Protein AF-A0AA39KQB0-F1 (afdb_monomer)

Radius of gyration: 28.58 Å; Cα contacts (8 Å, |Δi|>4): 43; chains: 1; bounding box: 53×58×78 Å

pLDDT: mean 71.02, std 17.82, range [35.41, 98.06]

Mean predicted aligned error: 19.32 Å

Structure (mmCIF, N/CA/C/O backbone):
data_AF-A0AA39KQB0-F1
#
_entry.id   AF-A0AA39KQB0-F1
#
loop_
_atom_site.group_PDB
_atom_site.id
_atom_site.type_symbol
_atom_site.label_atom_id
_atom_site.label_alt_id
_atom_site.label_comp_id
_atom_site.label_asym_id
_atom_site.label_entity_id
_atom_site.label_seq_id
_atom_site.pdbx_PDB_ins_code
_atom_site.Cartn_x
_atom_site.Cartn_y
_atom_site.Cartn_z
_atom_site.occupancy
_atom_site.B_iso_or_equiv
_atom_site.auth_seq_id
_atom_site.auth_comp_id
_atom_site.auth_asym_id
_atom_site.auth_atom_id
_atom_site.pdbx_PDB_model_num
ATOM 1 N N . MET A 1 1 ? 3.456 23.487 -18.598 1.00 71.00 1 MET A N 1
ATOM 2 C CA . MET A 1 1 ? 4.227 22.238 -18.396 1.00 71.00 1 MET A CA 1
ATOM 3 C C . MET A 1 1 ? 5.630 22.627 -17.962 1.00 71.00 1 MET A C 1
ATOM 5 O O . MET A 1 1 ? 6.132 23.606 -18.493 1.00 71.00 1 MET A O 1
ATOM 9 N N . LYS A 1 2 ? 6.228 21.952 -16.973 1.00 89.50 2 LYS A N 1
ATOM 10 C CA . LYS A 1 2 ? 7.639 22.195 -16.625 1.00 89.50 2 LYS A CA 1
ATOM 11 C C . LYS A 1 2 ? 8.525 21.438 -17.613 1.00 89.50 2 LYS A C 1
ATOM 13 O O . LYS A 1 2 ? 8.233 20.281 -17.905 1.00 89.50 2 LYS A O 1
ATOM 18 N N . GLU A 1 3 ? 9.570 22.085 -18.112 1.00 95.25 3 GLU A N 1
ATOM 19 C CA . GLU A 1 3 ? 10.567 21.444 -18.971 1.00 95.25 3 GLU A CA 1
ATOM 20 C C . GLU A 1 3 ? 11.393 20.428 -18.172 1.00 95.25 3 GLU A C 1
ATOM 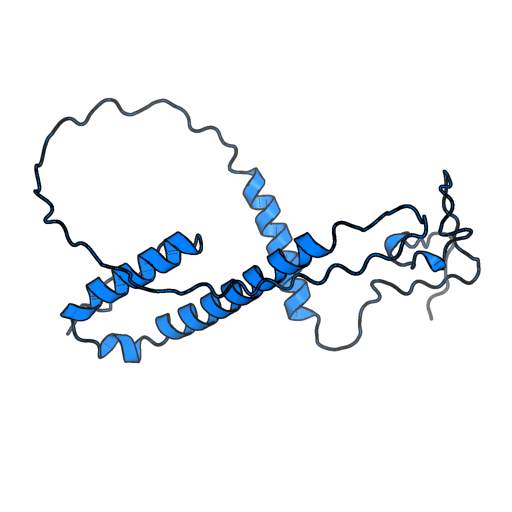22 O O . GLU A 1 3 ? 11.685 20.635 -16.990 1.00 95.25 3 GLU A O 1
ATOM 27 N N . VAL A 1 4 ? 11.748 19.308 -18.808 1.00 93.44 4 VAL A N 1
ATOM 28 C CA . VAL A 1 4 ? 12.558 18.259 -18.178 1.00 93.44 4 VAL A CA 1
ATOM 29 C C . VAL A 1 4 ? 14.025 18.676 -18.224 1.00 93.44 4 VAL A C 1
ATOM 31 O O . VAL A 1 4 ? 14.609 18.772 -19.300 1.00 93.44 4 VAL A O 1
ATOM 34 N N . SER A 1 5 ? 14.632 18.905 -17.059 1.00 97.38 5 SER A N 1
ATOM 35 C CA . SER A 1 5 ? 16.062 19.216 -16.958 1.00 97.38 5 SER A CA 1
ATOM 36 C C . SER A 1 5 ? 16.908 17.946 -16.813 1.00 97.38 5 SER A C 1
ATOM 38 O O . SER A 1 5 ? 16.428 16.915 -16.337 1.00 97.38 5 SER A O 1
ATOM 40 N N . SER A 1 6 ? 18.197 18.012 -17.168 1.00 95.69 6 SER A N 1
ATOM 41 C CA . SER A 1 6 ? 19.112 16.855 -17.075 1.00 95.69 6 SER A CA 1
ATOM 42 C C . SER A 1 6 ? 19.312 16.337 -15.642 1.00 95.69 6 SER A C 1
ATOM 44 O O . SER A 1 6 ? 19.720 15.193 -15.441 1.00 95.69 6 SER A O 1
ATOM 46 N N . GLY A 1 7 ? 19.006 17.164 -14.637 1.00 95.19 7 GLY A N 1
ATOM 47 C CA . GLY A 1 7 ? 19.057 16.792 -13.225 1.00 95.19 7 GLY A CA 1
ATOM 48 C C . GLY A 1 7 ? 17.862 15.959 -12.755 1.00 95.19 7 GLY A C 1
ATOM 49 O O . GLY A 1 7 ? 17.926 15.378 -11.671 1.00 95.19 7 GLY A O 1
ATOM 50 N N . MET A 1 8 ? 16.780 15.875 -13.537 1.00 95.38 8 MET A N 1
ATOM 51 C CA . MET A 1 8 ? 15.586 15.125 -13.148 1.00 95.38 8 MET A CA 1
ATOM 52 C C . MET A 1 8 ? 15.833 13.622 -13.282 1.00 95.38 8 MET A C 1
ATOM 54 O O . MET A 1 8 ? 16.170 13.112 -14.348 1.00 95.38 8 MET A O 1
ATOM 58 N N . LYS A 1 9 ? 15.648 12.897 -12.178 1.00 95.50 9 LYS A N 1
ATOM 59 C CA . LYS A 1 9 ? 15.784 11.440 -12.118 1.00 95.50 9 LYS A CA 1
ATOM 60 C C . LYS A 1 9 ? 14.533 10.838 -11.495 1.00 95.50 9 LYS A C 1
ATOM 62 O O . LYS A 1 9 ? 13.958 11.411 -10.574 1.00 95.50 9 LYS A O 1
ATOM 67 N N . VAL A 1 10 ? 14.149 9.661 -11.977 1.00 94.31 10 VAL A N 1
ATOM 68 C CA . VAL A 1 10 ? 13.038 8.865 -11.442 1.00 94.31 10 VAL A CA 1
ATOM 69 C C . VAL A 1 10 ? 13.606 7.534 -10.962 1.00 94.31 10 VAL A C 1
ATOM 71 O O . VAL A 1 10 ? 14.447 6.939 -11.637 1.00 94.31 10 VAL A O 1
ATOM 74 N N . CYS A 1 11 ? 13.194 7.071 -9.781 1.00 95.00 11 CYS A N 1
ATOM 75 C CA . CYS A 1 11 ? 13.659 5.786 -9.270 1.00 95.00 11 CYS A CA 1
ATOM 76 C C . CYS A 1 11 ? 13.032 4.616 -10.049 1.00 95.00 11 CYS A C 1
ATOM 78 O O . CYS A 1 11 ? 11.953 4.724 -10.632 1.00 95.00 11 CYS A O 1
ATOM 80 N N . SER A 1 12 ? 13.703 3.465 -10.036 1.00 94.81 12 SER A N 1
ATOM 81 C CA . SER A 1 12 ? 13.275 2.250 -10.743 1.00 94.81 12 SER A CA 1
ATOM 82 C C . SER A 1 12 ? 11.911 1.708 -10.292 1.00 94.81 12 SER A C 1
ATOM 84 O O . SER A 1 12 ? 11.272 0.986 -11.055 1.00 94.81 12 SER A O 1
ATOM 86 N N . PHE A 1 13 ? 11.449 2.064 -9.088 1.00 93.75 13 PHE A N 1
ATOM 87 C CA . PHE A 1 13 ? 10.172 1.615 -8.518 1.00 93.75 13 PHE A CA 1
ATOM 88 C C . PHE A 1 13 ? 8.928 2.204 -9.191 1.00 93.75 13 PHE A C 1
ATOM 90 O O . PHE A 1 13 ? 7.828 1.711 -8.957 1.00 93.75 13 PHE A O 1
ATOM 97 N N . HIS A 1 14 ? 9.078 3.237 -10.021 1.00 96.31 14 HIS A N 1
ATOM 98 C CA . HIS A 1 14 ? 7.956 3.815 -10.766 1.00 96.31 14 HIS A CA 1
ATOM 99 C C . HIS A 1 14 ? 7.678 3.120 -12.104 1.00 96.31 14 HIS A C 1
ATOM 101 O O . HIS A 1 14 ? 6.740 3.492 -12.808 1.00 96.31 14 HIS A O 1
ATOM 107 N N . PHE A 1 15 ? 8.473 2.113 -12.461 1.00 96.38 15 PHE A N 1
ATOM 108 C CA . PHE A 1 15 ? 8.376 1.411 -13.736 1.00 96.38 15 PHE A CA 1
ATOM 109 C C . PHE A 1 15 ? 7.996 -0.049 -13.517 1.00 96.38 15 PHE A C 1
ATOM 111 O O . PHE A 1 15 ? 8.481 -0.705 -12.588 1.00 96.38 15 PHE A O 1
ATOM 118 N N . CYS A 1 16 ? 7.155 -0.579 -14.398 1.00 96.00 16 CYS A N 1
ATOM 119 C CA . CYS A 1 16 ? 6.797 -1.987 -14.396 1.00 96.00 16 CYS A CA 1
ATOM 120 C C . CYS A 1 16 ? 7.971 -2.840 -14.890 1.00 96.00 16 CYS A C 1
ATOM 122 O O . CYS A 1 16 ? 8.837 -2.390 -15.640 1.00 96.00 16 CYS A O 1
ATOM 124 N N . LYS A 1 17 ? 7.991 -4.131 -14.532 1.00 96.88 17 LYS A N 1
ATOM 125 C CA . LYS A 1 17 ? 9.052 -5.055 -14.976 1.00 96.88 17 LYS A CA 1
ATOM 126 C C . LYS A 1 17 ? 9.175 -5.102 -16.508 1.00 96.88 17 LYS A C 1
ATOM 128 O O . LYS A 1 17 ? 10.286 -5.176 -17.020 1.00 96.88 17 LYS A O 1
ATOM 133 N N . ASN A 1 18 ? 8.059 -4.997 -17.226 1.00 97.19 18 ASN A N 1
ATOM 134 C CA . ASN A 1 18 ? 8.006 -5.053 -18.691 1.00 97.19 18 ASN A CA 1
ATOM 135 C C . ASN A 1 18 ? 8.531 -3.785 -19.391 1.00 97.19 18 ASN A C 1
ATOM 137 O O . ASN A 1 18 ? 8.756 -3.816 -20.604 1.00 97.19 18 ASN A O 1
ATOM 141 N N . ASP A 1 19 ? 8.771 -2.700 -18.650 1.00 97.81 19 ASP A N 1
ATOM 142 C CA . ASP A 1 19 ? 9.351 -1.456 -19.179 1.00 97.81 19 ASP A CA 1
ATOM 143 C C . ASP A 1 19 ? 10.870 -1.550 -19.357 1.00 97.81 19 ASP A C 1
ATOM 145 O O . ASP A 1 19 ? 11.491 -0.723 -20.027 1.00 97.81 19 ASP A O 1
ATOM 149 N N . TYR A 1 20 ? 11.482 -2.581 -18.777 1.00 97.75 20 TYR A N 1
ATOM 150 C CA . TYR A 1 20 ? 12.903 -2.839 -18.907 1.00 97.75 20 TYR A CA 1
ATOM 151 C C . TYR A 1 20 ? 13.219 -3.593 -20.198 1.00 97.75 20 TYR A C 1
ATOM 153 O O . TYR A 1 20 ? 12.439 -4.402 -20.708 1.00 97.75 20 TYR A O 1
ATOM 161 N N . VAL A 1 21 ? 14.415 -3.342 -20.715 1.00 97.12 21 VAL A N 1
ATOM 162 C CA . VAL A 1 21 ? 15.019 -4.138 -21.778 1.00 97.12 21 VAL A CA 1
ATOM 163 C C . VAL A 1 21 ? 15.347 -5.516 -21.195 1.00 97.12 21 VAL A C 1
ATOM 165 O O . VAL A 1 21 ? 16.088 -5.605 -20.219 1.00 97.12 21 VAL A O 1
ATOM 168 N N . LEU A 1 22 ? 14.776 -6.575 -21.785 1.00 96.81 22 LEU A N 1
ATOM 169 C CA . LEU A 1 22 ? 14.930 -7.980 -21.369 1.00 96.81 22 LEU A CA 1
ATOM 170 C C . LEU A 1 22 ? 14.486 -8.260 -19.913 1.00 96.81 22 LEU A C 1
ATOM 172 O O . LEU A 1 22 ? 15.304 -8.610 -19.062 1.00 96.81 22 LEU A O 1
ATOM 176 N N . PRO A 1 23 ? 13.178 -8.179 -19.604 1.00 95.69 23 PRO A N 1
ATOM 177 C CA . PRO A 1 23 ? 12.658 -8.261 -18.232 1.00 95.69 23 PRO A CA 1
ATOM 178 C C . PRO A 1 23 ? 12.993 -9.564 -17.489 1.00 95.69 23 PRO A C 1
ATOM 180 O O . PRO A 1 23 ? 13.047 -9.578 -16.258 1.00 95.69 23 PRO A O 1
ATOM 183 N N . ASN A 1 24 ? 13.196 -10.662 -18.217 1.00 96.06 24 ASN A N 1
ATOM 184 C CA . ASN A 1 24 ? 13.400 -11.997 -17.652 1.00 96.06 24 ASN A CA 1
ATOM 185 C C . ASN A 1 24 ? 14.867 -12.441 -17.639 1.00 96.06 24 ASN A C 1
ATOM 187 O O . ASN A 1 24 ? 15.170 -13.516 -17.130 1.00 96.06 24 ASN A O 1
ATOM 191 N N . VAL A 1 25 ? 15.779 -11.613 -18.150 1.00 96.44 25 VAL A N 1
ATOM 192 C CA . VAL A 1 25 ? 17.211 -11.913 -18.162 1.00 96.44 25 VAL A CA 1
ATOM 193 C C . VAL A 1 25 ? 17.861 -11.238 -16.957 1.00 96.44 25 VAL A C 1
ATOM 195 O O . VAL A 1 25 ? 17.697 -10.037 -16.731 1.00 96.44 25 VAL A O 1
ATOM 198 N N . LYS A 1 26 ? 18.606 -12.005 -16.152 1.00 94.25 26 LYS A N 1
ATOM 199 C CA . LYS A 1 26 ? 19.408 -11.444 -15.058 1.00 94.25 26 LYS A CA 1
ATOM 200 C C . LYS A 1 26 ? 20.562 -10.637 -15.661 1.00 94.25 26 LYS A C 1
ATOM 202 O O . LYS A 1 26 ? 21.568 -11.199 -16.068 1.00 94.25 26 LYS A O 1
ATOM 207 N N . ALA A 1 27 ? 20.404 -9.320 -15.722 1.00 94.56 27 ALA A N 1
ATOM 208 C CA . ALA A 1 27 ? 21.454 -8.393 -16.131 1.00 94.56 27 ALA A CA 1
ATOM 209 C C . ALA A 1 27 ? 22.062 -7.688 -14.910 1.00 94.56 27 ALA A C 1
ATOM 211 O O . ALA A 1 27 ? 21.339 -7.334 -13.977 1.00 94.56 27 ALA A O 1
ATOM 212 N N . ILE A 1 28 ? 23.373 -7.418 -14.952 1.00 95.44 28 ILE A N 1
ATOM 213 C CA . ILE A 1 28 ? 24.093 -6.644 -13.919 1.00 95.44 28 ILE A CA 1
ATOM 214 C C . ILE A 1 28 ? 23.475 -5.246 -13.768 1.00 95.44 28 ILE A C 1
ATOM 216 O O . ILE A 1 28 ? 23.333 -4.728 -12.663 1.00 95.44 28 ILE A O 1
ATOM 220 N N . ARG A 1 29 ? 23.075 -4.635 -14.889 1.00 95.69 29 ARG A N 1
ATOM 221 C CA . ARG A 1 29 ? 22.365 -3.354 -14.922 1.00 95.69 29 ARG A CA 1
ATOM 222 C C . ARG A 1 29 ? 21.125 -3.483 -15.790 1.00 95.69 29 ARG A C 1
ATOM 224 O O . ARG A 1 29 ? 21.221 -3.793 -16.975 1.00 95.69 29 ARG A O 1
ATOM 231 N N . LYS A 1 30 ? 19.963 -3.210 -15.204 1.00 95.75 30 LYS A N 1
ATOM 232 C CA . LYS A 1 30 ? 18.704 -3.125 -15.945 1.00 95.75 30 LYS A CA 1
ATOM 233 C C . LYS A 1 30 ? 18.632 -1.766 -16.637 1.00 95.75 30 LYS A C 1
ATOM 235 O O . LYS A 1 30 ? 18.928 -0.745 -16.020 1.00 95.75 30 LYS A O 1
ATOM 240 N N . ARG A 1 31 ? 18.244 -1.750 -17.911 1.00 97.31 31 ARG A N 1
ATOM 241 C CA . ARG A 1 31 ? 18.026 -0.518 -18.684 1.00 97.31 31 ARG A CA 1
ATOM 242 C C . ARG A 1 31 ? 16.545 -0.392 -19.004 1.00 97.31 31 ARG A C 1
ATOM 244 O O . ARG A 1 31 ? 15.909 -1.394 -19.315 1.00 97.31 31 ARG A O 1
ATOM 251 N N . LEU A 1 32 ? 16.006 0.818 -18.910 1.00 97.62 32 LEU A N 1
ATOM 252 C CA . LEU A 1 32 ? 14.641 1.112 -19.340 1.00 97.62 32 LEU A CA 1
ATOM 253 C C . LEU A 1 32 ? 14.586 1.240 -20.863 1.00 97.62 32 LEU A C 1
ATOM 255 O O . LEU A 1 32 ? 15.569 1.637 -21.496 1.00 97.62 32 LEU A O 1
ATOM 259 N N . LYS A 1 33 ? 13.434 0.910 -21.444 1.00 98.06 33 LYS A N 1
ATOM 260 C CA . LYS A 1 33 ? 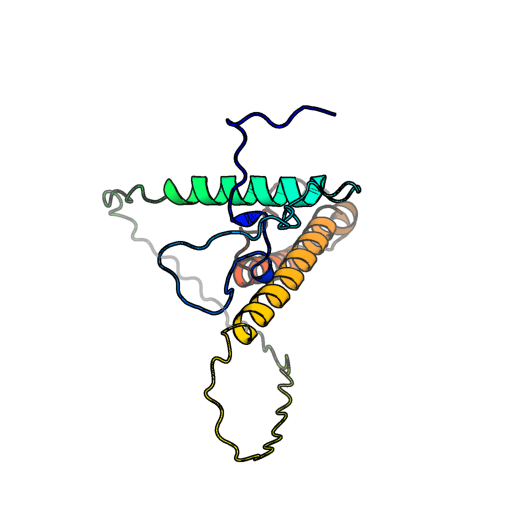13.116 1.267 -22.830 1.00 98.06 33 LYS A CA 1
ATOM 261 C C . LYS A 1 33 ? 13.068 2.791 -22.962 1.00 98.06 33 LYS A C 1
ATOM 263 O O . LYS A 1 33 ? 12.697 3.485 -22.021 1.00 98.06 33 LYS A O 1
ATOM 268 N N . THR A 1 34 ? 13.386 3.317 -24.141 1.00 97.12 34 THR A N 1
ATOM 269 C CA . THR A 1 34 ? 13.269 4.761 -24.428 1.00 97.12 34 THR A CA 1
ATOM 270 C C . THR A 1 34 ? 11.822 5.252 -24.386 1.00 97.12 34 THR A C 1
ATOM 272 O O . THR A 1 34 ? 11.581 6.429 -24.152 1.00 97.12 34 THR A O 1
ATOM 275 N N . THR A 1 35 ? 10.868 4.341 -24.576 1.00 97.12 35 THR A N 1
ATOM 276 C CA . THR A 1 35 ? 9.423 4.581 -24.500 1.00 97.12 35 THR A CA 1
ATOM 277 C C . THR A 1 35 ? 8.829 4.297 -23.120 1.00 97.12 35 THR A C 1
ATOM 279 O O . THR A 1 35 ? 7.618 4.415 -22.947 1.00 97.12 35 THR A O 1
ATOM 282 N N . ALA A 1 36 ? 9.642 3.885 -22.142 1.00 96.94 36 ALA A N 1
ATOM 283 C CA . ALA A 1 36 ? 9.156 3.584 -20.803 1.00 96.94 36 ALA A CA 1
ATOM 284 C C . ALA A 1 36 ? 8.636 4.857 -20.129 1.00 96.94 36 ALA A C 1
ATOM 286 O O . ALA A 1 36 ? 9.370 5.834 -19.975 1.00 96.94 36 ALA A O 1
ATOM 287 N N . VAL A 1 37 ? 7.384 4.816 -19.680 1.00 95.31 37 VAL A N 1
ATOM 288 C CA . VAL A 1 37 ? 6.761 5.897 -18.915 1.00 95.31 37 VAL A CA 1
ATOM 289 C C . VAL A 1 37 ? 6.545 5.450 -17.466 1.00 95.31 37 VAL A C 1
ATOM 291 O O . VAL A 1 37 ? 6.175 4.294 -17.242 1.00 95.31 37 VAL A O 1
ATOM 294 N N . PRO A 1 38 ? 6.779 6.320 -16.464 1.00 94.88 38 PRO A N 1
ATOM 295 C CA . PRO A 1 38 ? 6.494 5.998 -15.071 1.00 94.88 38 PRO A CA 1
ATOM 296 C C . PRO A 1 38 ? 4.993 5.741 -14.912 1.00 94.88 38 PRO A C 1
ATOM 298 O O . PRO A 1 38 ? 4.184 6.647 -15.093 1.00 94.88 38 PRO A O 1
ATOM 301 N N . SER A 1 39 ? 4.625 4.502 -14.610 1.00 91.81 39 SER A N 1
ATOM 302 C CA . SER A 1 39 ? 3.228 4.058 -14.522 1.00 91.81 39 SER A CA 1
ATOM 303 C C . SER A 1 39 ? 2.837 3.616 -13.112 1.00 91.81 39 SER A C 1
ATOM 305 O O . SER A 1 39 ? 1.654 3.585 -12.783 1.00 91.81 39 SER A O 1
ATOM 307 N N . LEU A 1 40 ? 3.815 3.313 -12.253 1.00 88.62 40 LEU A N 1
ATOM 308 C CA . LEU A 1 40 ? 3.587 2.861 -10.883 1.00 88.62 40 LEU A CA 1
ATOM 309 C C . LEU A 1 40 ? 3.768 3.992 -9.870 1.00 88.62 40 LEU A C 1
ATOM 311 O O . LEU A 1 40 ? 4.637 4.856 -10.018 1.00 88.62 40 LEU A O 1
ATOM 315 N N . ASN A 1 41 ? 2.990 3.930 -8.784 1.00 79.00 41 ASN A N 1
ATOM 316 C CA . ASN A 1 41 ? 3.034 4.887 -7.672 1.00 79.00 41 ASN A CA 1
ATOM 317 C C . ASN A 1 41 ? 2.852 6.343 -8.119 1.00 79.00 41 ASN A C 1
ATOM 319 O O . ASN A 1 41 ? 3.398 7.264 -7.504 1.00 79.00 41 ASN A O 1
ATOM 323 N N . LEU A 1 42 ? 2.111 6.548 -9.209 1.00 80.69 42 LEU A N 1
ATOM 324 C CA . LEU A 1 42 ? 1.635 7.873 -9.558 1.00 80.69 42 LEU A CA 1
ATOM 325 C C . LEU A 1 42 ? 0.731 8.359 -8.419 1.00 80.69 42 LEU A C 1
ATOM 327 O O . LEU A 1 42 ? 0.030 7.546 -7.807 1.00 80.69 42 LEU A O 1
ATOM 331 N N . PRO A 1 43 ? 0.752 9.658 -8.088 1.00 78.75 43 PRO A N 1
ATOM 332 C CA . PRO A 1 43 ? -0.236 10.207 -7.179 1.00 78.75 43 PRO A CA 1
ATOM 333 C C . PRO A 1 43 ? -1.614 9.951 -7.795 1.00 78.75 43 PRO A C 1
ATOM 335 O O . PRO A 1 43 ? -1.979 10.576 -8.787 1.00 78.75 43 PRO A O 1
ATOM 338 N N . HIS A 1 44 ? -2.349 8.983 -7.247 1.00 69.94 44 HIS A N 1
ATOM 339 C CA . HIS A 1 44 ? -3.728 8.754 -7.638 1.00 69.94 44 HIS A CA 1
ATOM 340 C C . HIS A 1 44 ? -4.516 10.009 -7.258 1.00 69.94 44 HIS A C 1
ATOM 342 O O . HIS A 1 44 ? -4.690 10.323 -6.077 1.00 69.94 44 HIS A O 1
ATOM 348 N N . ASN A 1 45 ? -4.938 10.762 -8.273 1.00 67.38 45 ASN A N 1
ATOM 349 C CA . ASN A 1 45 ? -6.067 11.663 -8.132 1.00 67.38 45 ASN A CA 1
ATOM 350 C C . ASN A 1 45 ? -7.260 10.756 -7.878 1.00 67.38 45 ASN A C 1
ATOM 352 O O . ASN A 1 45 ? -7.608 10.015 -8.782 1.00 67.38 45 ASN A O 1
ATOM 356 N N . GLU A 1 46 ? -7.776 10.748 -6.650 1.00 61.56 46 GLU A N 1
ATOM 357 C CA . GLU A 1 46 ? -9.173 10.469 -6.280 1.00 61.56 46 GLU A CA 1
ATOM 358 C C . GLU A 1 46 ? -9.223 10.018 -4.817 1.00 61.56 46 GLU A C 1
ATOM 360 O O . GLU A 1 46 ? -9.013 8.849 -4.520 1.00 61.56 46 GLU A O 1
ATOM 365 N N . ASN A 1 47 ? -9.473 10.967 -3.902 1.00 58.69 47 ASN A N 1
ATOM 366 C CA . ASN A 1 47 ? -10.260 10.843 -2.656 1.00 58.69 47 ASN A CA 1
ATOM 367 C C . ASN A 1 47 ? -10.019 9.662 -1.676 1.00 58.69 47 ASN A C 1
ATOM 369 O O . ASN A 1 47 ? -10.720 9.545 -0.675 1.00 58.69 47 ASN A O 1
ATOM 373 N N . THR A 1 48 ? -9.004 8.828 -1.884 1.00 55.00 48 THR A N 1
ATOM 374 C CA . THR A 1 48 ? -8.717 7.588 -1.135 1.00 55.00 48 THR A CA 1
ATOM 375 C C . THR A 1 48 ? -7.523 7.728 -0.186 1.00 55.00 48 THR A C 1
ATOM 377 O O . THR A 1 48 ? -7.260 6.876 0.661 1.00 55.00 48 THR A O 1
ATOM 380 N N . THR A 1 49 ? -6.807 8.848 -0.250 1.00 56.47 49 THR A N 1
ATOM 381 C CA . THR A 1 49 ? -5.417 8.926 0.216 1.00 56.47 49 THR A CA 1
ATOM 382 C C . THR A 1 49 ? -5.227 9.351 1.669 1.00 56.47 49 THR A C 1
ATOM 384 O O . THR A 1 49 ? -4.140 9.144 2.206 1.00 56.47 49 THR A O 1
ATOM 387 N N . ILE A 1 50 ? -6.240 9.891 2.355 1.00 61.91 50 ILE A N 1
ATOM 388 C CA . ILE A 1 50 ? -6.067 10.301 3.762 1.00 61.91 50 ILE A CA 1
ATOM 389 C C . ILE A 1 50 ? -5.914 9.067 4.661 1.00 61.91 50 ILE A C 1
ATOM 391 O O . ILE A 1 50 ? -4.990 9.003 5.472 1.00 61.91 50 ILE A O 1
ATOM 395 N N . LYS A 1 51 ? -6.758 8.044 4.477 1.00 69.25 51 LYS A N 1
ATOM 396 C CA . LYS A 1 51 ? -6.730 6.836 5.317 1.00 69.25 51 LYS A CA 1
ATOM 397 C C . LYS A 1 51 ? -5.442 6.037 5.113 1.00 69.25 51 LYS A C 1
ATOM 399 O O . LYS A 1 51 ? -4.766 5.706 6.081 1.00 69.25 51 LYS A O 1
ATOM 404 N N . GLU A 1 52 ? -5.035 5.808 3.868 1.00 72.94 52 GLU A N 1
ATOM 405 C CA . GLU A 1 52 ? -3.814 5.048 3.571 1.00 72.94 52 GLU A CA 1
ATOM 406 C C . GLU A 1 52 ? -2.527 5.793 3.926 1.00 72.94 52 GLU A C 1
ATOM 408 O O . GLU A 1 52 ? -1.523 5.173 4.291 1.00 72.94 52 GLU A O 1
ATOM 413 N N . ARG A 1 53 ? -2.520 7.128 3.825 1.00 75.44 53 ARG A N 1
ATOM 414 C CA . ARG A 1 53 ? -1.386 7.932 4.287 1.00 75.44 53 ARG A CA 1
ATOM 415 C C . ARG A 1 53 ? -1.256 7.846 5.804 1.00 75.44 53 ARG A C 1
ATOM 417 O O . ARG A 1 53 ? -0.149 7.619 6.283 1.00 75.44 53 ARG A O 1
ATOM 424 N N . ASN A 1 54 ? -2.363 7.957 6.537 1.00 77.81 54 ASN A N 1
ATOM 425 C CA . ASN A 1 54 ? -2.358 7.858 7.997 1.00 77.81 54 ASN A CA 1
ATOM 426 C C . ASN A 1 54 ? -1.892 6.474 8.466 1.00 77.81 54 ASN A C 1
ATOM 428 O O . ASN A 1 54 ? -1.059 6.391 9.363 1.00 77.81 54 ASN A O 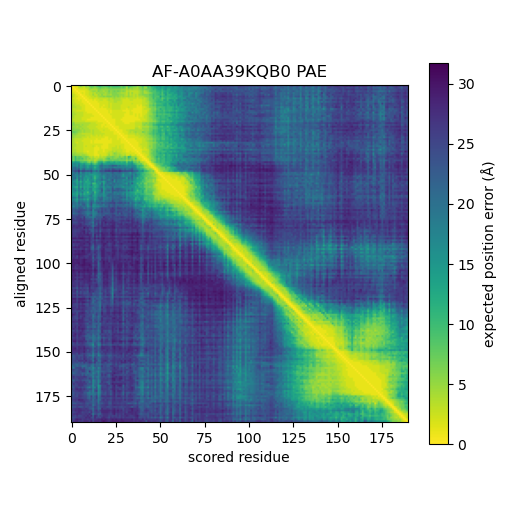1
ATOM 432 N N . ILE A 1 55 ? -2.328 5.401 7.798 1.00 83.25 55 ILE A N 1
ATOM 433 C CA . ILE A 1 55 ? -1.860 4.035 8.084 1.00 83.25 55 ILE A CA 1
ATOM 434 C C . ILE A 1 55 ? -0.350 3.902 7.821 1.00 83.25 55 ILE A C 1
ATOM 436 O O . ILE A 1 55 ? 0.377 3.354 8.649 1.00 83.25 55 ILE A O 1
ATOM 440 N N . ARG A 1 56 ? 0.158 4.446 6.704 1.00 80.94 56 ARG A N 1
ATOM 441 C CA . ARG A 1 56 ? 1.601 4.425 6.398 1.00 80.94 56 ARG A CA 1
ATOM 442 C C . ARG A 1 56 ? 2.435 5.204 7.417 1.00 80.94 56 ARG A C 1
ATOM 444 O O . ARG A 1 56 ? 3.503 4.733 7.803 1.00 80.94 56 ARG A O 1
ATOM 451 N N . VAL A 1 57 ? 1.962 6.371 7.855 1.00 83.25 57 VAL A N 1
ATOM 452 C CA . VAL A 1 57 ? 2.640 7.183 8.880 1.00 83.25 57 VAL A CA 1
ATOM 453 C C . VAL A 1 57 ? 2.625 6.471 10.235 1.00 83.25 57 VAL A C 1
ATOM 455 O O . VAL A 1 57 ? 3.668 6.375 10.876 1.00 83.25 57 VAL A O 1
ATOM 458 N N . LEU A 1 58 ? 1.487 5.899 10.635 1.00 87.44 58 LEU A N 1
ATOM 459 C CA . LEU A 1 58 ? 1.358 5.168 11.896 1.00 87.44 58 LEU A CA 1
ATOM 460 C C . LEU A 1 58 ? 2.299 3.955 11.952 1.00 87.44 58 LEU A C 1
ATOM 462 O O . LEU A 1 58 ? 3.005 3.772 12.941 1.00 87.44 58 LEU A O 1
ATOM 466 N N . ASN A 1 59 ? 2.378 3.173 10.872 1.00 82.69 59 ASN A N 1
ATOM 467 C CA . ASN A 1 59 ? 3.273 2.014 10.805 1.00 82.69 59 ASN A CA 1
ATOM 468 C C . ASN A 1 59 ? 4.755 2.405 10.888 1.00 82.69 59 ASN A C 1
ATOM 470 O O . ASN A 1 59 ? 5.539 1.686 11.506 1.00 82.69 59 ASN A O 1
ATOM 474 N N . ARG A 1 60 ? 5.147 3.550 10.308 1.00 86.56 60 ARG A N 1
ATOM 475 C CA . ARG A 1 60 ? 6.512 4.077 10.454 1.00 86.56 60 ARG A CA 1
ATOM 476 C C . ARG A 1 60 ? 6.809 4.449 11.911 1.00 86.56 60 ARG A C 1
ATOM 478 O O . ARG A 1 60 ? 7.884 4.126 12.402 1.00 86.56 60 ARG A O 1
ATOM 485 N N . ASN A 1 61 ? 5.860 5.074 12.607 1.00 84.38 61 ASN A N 1
ATOM 486 C CA . ASN A 1 61 ? 6.037 5.457 14.010 1.00 84.38 61 ASN A CA 1
ATOM 487 C C . ASN A 1 61 ? 6.144 4.230 14.932 1.00 84.38 61 ASN A C 1
ATOM 489 O O . ASN A 1 61 ? 7.018 4.188 15.791 1.00 84.38 61 ASN A O 1
ATOM 493 N N . LEU A 1 62 ? 5.323 3.197 14.710 1.00 86.44 62 LEU A N 1
ATOM 494 C CA . LEU A 1 62 ? 5.386 1.947 15.479 1.00 86.44 62 LEU A CA 1
ATOM 495 C C . LEU A 1 62 ? 6.730 1.224 15.325 1.00 86.44 62 LEU A C 1
ATOM 497 O O . LEU A 1 62 ? 7.246 0.677 16.295 1.00 86.44 62 LEU A O 1
ATOM 501 N N . GLN A 1 63 ? 7.306 1.223 14.119 1.00 78.81 63 GLN A N 1
ATOM 502 C CA . GLN A 1 63 ? 8.625 0.627 13.897 1.00 78.81 63 GLN A CA 1
ATOM 503 C C . GLN A 1 63 ? 9.738 1.389 14.613 1.00 78.81 63 GLN A C 1
ATOM 505 O O . GLN A 1 63 ? 10.644 0.752 15.140 1.00 78.81 63 GLN A O 1
ATOM 510 N N . ASN A 1 64 ? 9.655 2.719 14.673 1.00 77.12 64 ASN A N 1
ATOM 511 C CA . ASN A 1 64 ? 10.641 3.522 15.390 1.00 77.12 64 ASN A CA 1
ATOM 512 C C . ASN A 1 64 ? 10.574 3.277 16.907 1.00 77.12 64 ASN A C 1
ATOM 514 O O . ASN A 1 64 ? 11.615 3.125 17.535 1.00 77.12 64 ASN A O 1
ATOM 518 N N . ASN A 1 65 ? 9.372 3.133 17.476 1.00 71.06 65 ASN A N 1
ATOM 519 C CA . ASN A 1 65 ? 9.208 2.880 18.913 1.00 71.06 65 ASN A CA 1
ATOM 520 C C . ASN A 1 65 ? 9.700 1.485 19.337 1.00 71.06 65 ASN A C 1
ATOM 522 O O . ASN A 1 65 ? 10.188 1.312 20.447 1.00 71.06 65 ASN A O 1
ATOM 526 N N . LYS A 1 66 ? 9.628 0.484 18.450 1.00 70.06 66 LYS A N 1
ATOM 527 C CA . LYS A 1 66 ? 10.067 -0.891 18.753 1.00 70.06 66 LYS A CA 1
ATOM 528 C C . LYS A 1 66 ? 11.589 -1.046 18.888 1.00 70.06 66 LYS A C 1
ATOM 530 O O . LYS A 1 66 ? 12.059 -2.107 19.284 1.00 70.06 66 LYS A O 1
ATOM 535 N N . VAL A 1 67 ? 12.360 -0.021 18.524 1.00 63.22 67 VAL A N 1
ATOM 536 C CA . VAL A 1 67 ? 13.826 -0.019 18.647 1.00 63.22 67 VAL A CA 1
ATOM 537 C C . VAL A 1 67 ? 14.273 0.455 20.036 1.00 63.22 67 VAL A C 1
ATOM 539 O O . VAL A 1 67 ? 15.349 0.061 20.480 1.00 63.22 67 VAL A O 1
ATOM 542 N N . GLU A 1 68 ? 13.448 1.220 20.756 1.00 60.28 68 GLU A N 1
ATOM 543 C CA . GLU A 1 68 ? 13.810 1.776 22.071 1.00 60.28 68 GLU A CA 1
ATOM 544 C C . GLU A 1 68 ? 13.597 0.801 23.245 1.00 60.28 68 GLU A C 1
ATOM 546 O O . GLU A 1 68 ? 14.138 1.016 24.324 1.00 60.28 68 GLU A O 1
ATOM 551 N N . GLU A 1 69 ? 12.911 -0.327 23.038 1.00 58.84 69 GLU A N 1
ATOM 552 C CA . GLU A 1 69 ? 12.631 -1.317 24.095 1.00 58.84 69 GLU A CA 1
ATOM 553 C C . GLU A 1 69 ? 13.777 -2.331 24.329 1.00 58.84 69 GLU A C 1
ATOM 555 O O . GLU A 1 69 ? 13.637 -3.273 25.098 1.00 58.84 69 GLU A O 1
ATOM 560 N N . ASN A 1 70 ? 14.949 -2.134 23.708 1.00 56.97 70 ASN A N 1
ATOM 561 C CA . ASN A 1 70 ? 16.166 -2.911 24.008 1.00 56.97 70 ASN A CA 1
ATOM 562 C C . ASN A 1 70 ? 17.037 -2.282 25.116 1.00 56.97 70 ASN A C 1
ATOM 564 O O . ASN A 1 70 ? 18.234 -2.570 25.209 1.00 56.97 70 ASN A O 1
ATOM 568 N N . LEU A 1 71 ? 16.464 -1.430 25.971 1.00 60.34 71 LEU A N 1
ATOM 569 C CA . LEU A 1 71 ? 17.073 -1.106 27.260 1.00 60.34 71 LEU A CA 1
ATOM 570 C C . LEU A 1 71 ? 16.994 -2.357 28.140 1.00 60.34 71 LEU A C 1
ATOM 572 O O . LEU A 1 71 ? 15.918 -2.770 28.562 1.00 60.34 71 LEU A O 1
ATOM 576 N N . LYS A 1 72 ? 18.153 -2.993 28.341 1.00 63.97 72 LYS A N 1
ATOM 577 C CA . LYS A 1 72 ? 18.310 -4.174 29.194 1.00 63.97 72 LYS A CA 1
ATOM 578 C C . LYS A 1 72 ? 17.650 -3.911 30.555 1.00 63.97 72 LYS A C 1
ATOM 580 O O . LYS A 1 72 ? 17.954 -2.874 31.144 1.00 63.97 72 LYS A O 1
ATOM 585 N N . PRO A 1 73 ? 16.796 -4.815 31.065 1.00 53.28 73 PRO A N 1
ATOM 586 C CA . PRO A 1 73 ? 16.404 -4.751 32.462 1.00 53.28 73 PRO A CA 1
ATOM 587 C C . PRO A 1 73 ? 17.674 -4.929 33.298 1.00 53.28 73 PRO A C 1
ATOM 589 O O . PRO A 1 73 ? 18.375 -5.932 33.163 1.00 53.28 73 PRO A O 1
ATOM 592 N N . ASP A 1 74 ? 18.005 -3.920 34.102 1.00 54.94 74 ASP A N 1
ATOM 593 C CA . ASP A 1 74 ? 19.021 -4.053 35.140 1.00 54.94 74 ASP A CA 1
ATOM 594 C C . ASP A 1 74 ? 18.504 -5.086 36.151 1.00 54.94 74 ASP A C 1
ATOM 596 O O . ASP A 1 74 ? 17.563 -4.834 36.905 1.00 54.94 74 ASP A O 1
ATOM 600 N N . GLU A 1 75 ? 19.102 -6.278 36.128 1.00 60.72 75 GLU A N 1
ATOM 601 C CA . GLU A 1 75 ? 18.872 -7.375 37.074 1.00 60.72 75 GLU A CA 1
ATOM 602 C C . GLU A 1 75 ? 19.492 -7.065 38.446 1.00 60.72 75 GLU A C 1
ATOM 604 O O . GLU A 1 75 ? 20.362 -7.775 38.953 1.00 60.72 75 GLU A O 1
ATOM 609 N N . SER A 1 76 ? 19.045 -5.993 39.088 1.00 59.81 76 SER A N 1
ATOM 610 C CA . SER A 1 76 ? 19.322 -5.784 40.503 1.00 59.81 76 SER A CA 1
ATOM 611 C C . SER A 1 76 ? 18.116 -5.142 41.162 1.00 59.81 76 SER A C 1
ATOM 613 O O . SER A 1 76 ? 17.861 -3.967 40.926 1.00 59.81 76 SER A O 1
ATOM 615 N N . ILE A 1 77 ? 17.418 -5.935 41.982 1.00 60.84 77 ILE A N 1
ATOM 616 C CA . ILE A 1 77 ? 16.525 -5.594 43.109 1.00 60.84 77 ILE A CA 1
ATOM 617 C C 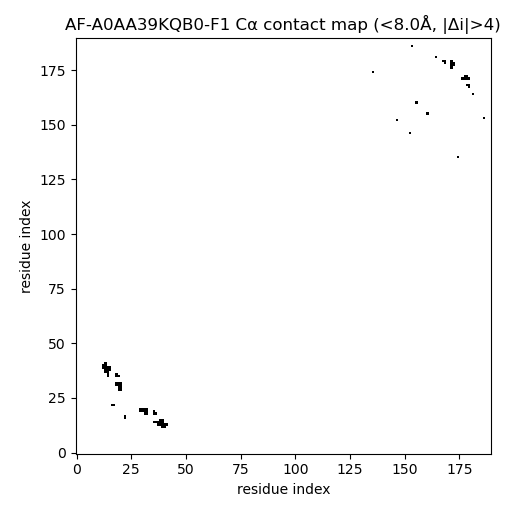. ILE A 1 77 ? 15.264 -6.467 43.044 1.00 60.84 77 ILE A C 1
ATOM 619 O O . ILE A 1 77 ? 14.323 -6.156 42.325 1.00 60.84 77 ILE A O 1
ATOM 623 N N . LEU A 1 78 ? 15.266 -7.559 43.818 1.00 46.94 78 LEU A N 1
ATOM 624 C CA . LEU A 1 78 ? 14.189 -7.943 44.746 1.00 46.94 78 LEU A CA 1
ATOM 625 C C . LEU A 1 78 ? 14.552 -9.278 45.415 1.00 46.94 78 LEU A C 1
ATOM 627 O O . LEU A 1 78 ? 14.266 -10.360 44.914 1.00 46.94 78 LEU A O 1
ATOM 631 N N . GLN A 1 79 ? 15.216 -9.179 46.569 1.00 61.41 79 GLN A N 1
ATOM 632 C CA . GLN A 1 79 ? 15.134 -10.196 47.613 1.00 61.41 79 GLN A CA 1
ATOM 633 C C . GLN A 1 79 ? 14.140 -9.684 48.651 1.00 61.41 79 GLN A C 1
ATOM 635 O O . GLN A 1 79 ? 14.450 -8.723 49.350 1.00 61.41 79 GLN A O 1
ATOM 640 N N . HIS A 1 80 ? 12.967 -10.313 48.675 1.00 62.72 80 HIS A N 1
ATOM 641 C CA . HIS A 1 80 ? 12.049 -10.535 49.797 1.00 62.72 80 HIS A CA 1
ATOM 642 C C . HIS A 1 80 ? 10.606 -10.405 49.333 1.00 62.72 80 HIS A C 1
ATOM 644 O O . HIS A 1 80 ? 10.186 -9.323 48.948 1.00 62.72 80 HIS A O 1
ATOM 650 N N . GLU A 1 81 ? 9.868 -11.508 49.436 1.00 51.09 81 GLU A N 1
ATOM 651 C CA . GLU A 1 81 ? 8.600 -11.563 50.167 1.00 51.09 81 GLU A CA 1
ATOM 652 C C . GLU A 1 81 ? 8.177 -13.034 50.298 1.00 51.09 81 GLU A C 1
ATOM 654 O O . GLU A 1 81 ? 7.669 -13.651 49.366 1.00 51.09 81 GLU A O 1
ATOM 659 N N . ASP A 1 82 ? 8.441 -13.593 51.480 1.00 54.84 82 ASP A N 1
ATOM 660 C CA . ASP A 1 82 ? 7.760 -14.775 52.000 1.00 54.84 82 ASP A CA 1
ATOM 661 C C . ASP A 1 82 ? 6.559 -14.276 52.816 1.00 54.84 82 ASP A C 1
ATOM 663 O O . ASP A 1 82 ? 6.772 -13.588 53.814 1.00 54.84 82 ASP A O 1
ATOM 667 N N . ALA A 1 83 ? 5.327 -14.619 52.424 1.00 55.59 83 ALA A N 1
ATOM 668 C CA . ALA A 1 83 ? 4.209 -14.898 53.340 1.00 55.59 83 ALA A CA 1
ATOM 669 C C . ALA A 1 83 ? 2.926 -15.285 52.576 1.00 55.59 83 ALA A C 1
ATOM 671 O O . ALA A 1 83 ? 2.218 -14.449 52.024 1.00 55.59 83 ALA A O 1
ATOM 672 N N . LEU A 1 84 ? 2.669 -16.593 52.598 1.00 64.44 84 LEU A N 1
ATOM 673 C CA . LEU A 1 84 ? 1.394 -17.322 52.582 1.00 64.44 84 LEU A CA 1
ATOM 674 C C . LEU A 1 84 ? 0.090 -16.503 52.602 1.00 64.44 84 LEU A C 1
ATOM 676 O O . LEU A 1 84 ? -0.153 -15.768 53.554 1.00 64.44 84 LEU A O 1
ATOM 680 N N . LEU A 1 85 ? -0.823 -16.834 51.682 1.00 54.12 85 LEU A N 1
ATOM 681 C CA . LEU A 1 85 ? -2.242 -17.047 51.992 1.00 54.12 85 LEU A CA 1
ATOM 682 C C . LEU A 1 85 ? -2.804 -18.132 51.060 1.00 54.12 85 LEU A C 1
ATOM 684 O O . LEU A 1 85 ? -2.939 -17.923 49.854 1.00 54.12 85 LEU A O 1
ATOM 688 N N . ASP A 1 86 ? -3.125 -19.281 51.654 1.00 52.78 86 ASP A N 1
ATOM 689 C CA . ASP A 1 86 ? -3.909 -20.354 51.053 1.00 52.78 86 ASP A CA 1
ATOM 690 C C . ASP A 1 86 ? -5.324 -19.837 50.757 1.00 52.78 86 ASP A C 1
ATOM 692 O O . ASP A 1 86 ? -6.065 -19.466 51.667 1.00 52.78 86 ASP A O 1
ATOM 696 N N . ASN A 1 87 ? -5.703 -19.804 49.481 1.00 57.69 87 ASN A N 1
ATOM 697 C CA . ASN A 1 87 ? -7.100 -19.734 49.071 1.00 57.69 87 ASN A CA 1
ATOM 698 C C . ASN A 1 87 ? -7.365 -20.919 48.149 1.00 57.69 87 ASN A C 1
ATOM 700 O O . ASN A 1 87 ? -6.885 -20.971 47.016 1.00 57.69 87 ASN A O 1
ATOM 704 N N . GLU A 1 88 ? -8.108 -21.879 48.687 1.00 64.56 88 GLU A N 1
ATOM 705 C CA . GLU A 1 88 ? -8.653 -23.023 47.974 1.00 64.56 88 GLU A CA 1
ATOM 706 C C . GLU A 1 88 ? -9.571 -22.506 46.861 1.00 64.56 88 GLU A C 1
ATOM 708 O O . GLU A 1 88 ? -10.604 -21.885 47.114 1.00 64.56 88 GLU A O 1
ATOM 713 N N . HIS A 1 89 ? -9.146 -22.696 45.615 1.00 51.34 89 HIS A N 1
ATOM 714 C CA . HIS A 1 89 ? -9.919 -22.333 44.440 1.00 51.34 89 HIS A CA 1
ATOM 715 C C . HIS A 1 89 ? -10.735 -23.560 44.029 1.00 51.34 89 HIS A C 1
ATOM 717 O O . HIS A 1 89 ? -10.164 -24.565 43.614 1.00 51.34 89 HIS A O 1
ATOM 723 N N . GLU A 1 90 ? -12.058 -23.487 44.174 1.00 60.28 90 GLU A N 1
ATOM 724 C CA . GLU A 1 90 ? -12.968 -24.507 43.654 1.00 60.28 90 GLU A CA 1
ATOM 725 C C . GLU A 1 90 ? -12.888 -24.554 42.119 1.00 60.28 90 GLU A C 1
ATOM 727 O O . GLU A 1 90 ? -12.923 -23.522 41.434 1.00 60.28 90 GLU A O 1
ATOM 732 N N . ASP A 1 91 ? -12.768 -25.773 41.597 1.00 50.41 91 ASP A N 1
ATOM 733 C CA . ASP A 1 91 ? -12.691 -26.106 40.181 1.00 50.41 91 ASP A CA 1
ATOM 734 C C . ASP A 1 91 ? -13.996 -25.742 39.456 1.00 50.41 91 ASP A C 1
ATOM 736 O O . ASP A 1 91 ? -15.000 -26.454 39.512 1.00 50.41 91 ASP A O 1
ATOM 740 N N . LEU A 1 92 ? -13.982 -24.627 38.725 1.00 49.66 92 LEU A N 1
ATOM 741 C CA . LEU A 1 92 ? -15.001 -24.302 37.730 1.00 49.66 92 LEU A CA 1
ATOM 742 C C . LEU A 1 92 ? -14.539 -24.841 36.369 1.00 49.66 92 LEU A C 1
ATOM 744 O O . LEU A 1 92 ? -13.929 -24.132 35.566 1.00 49.66 92 LEU A O 1
ATOM 748 N N . GLU A 1 93 ? -14.830 -26.118 36.111 1.00 52.56 93 GLU A N 1
ATOM 749 C CA . GLU A 1 93 ? -14.708 -26.721 34.781 1.00 52.56 93 GLU A CA 1
ATOM 750 C C . GLU A 1 93 ? -15.720 -26.0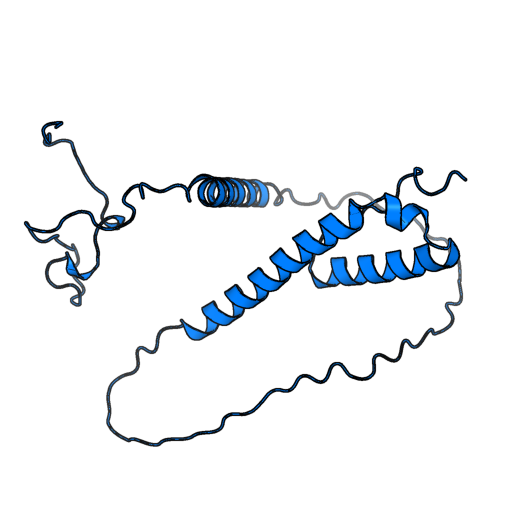67 33.825 1.00 52.56 93 GLU A C 1
ATOM 752 O O . GLU A 1 93 ? -16.876 -26.477 33.702 1.00 52.56 93 GLU A O 1
ATOM 757 N N . ILE A 1 94 ? -15.297 -25.011 33.129 1.00 42.47 94 ILE A N 1
ATOM 758 C CA . ILE A 1 94 ? -16.063 -24.453 32.013 1.00 42.47 94 ILE A CA 1
ATOM 759 C C . ILE A 1 94 ? -15.854 -25.371 30.804 1.00 42.47 94 ILE A C 1
ATOM 761 O O . ILE A 1 94 ? -14.885 -25.259 30.053 1.00 42.47 94 ILE A O 1
ATOM 765 N 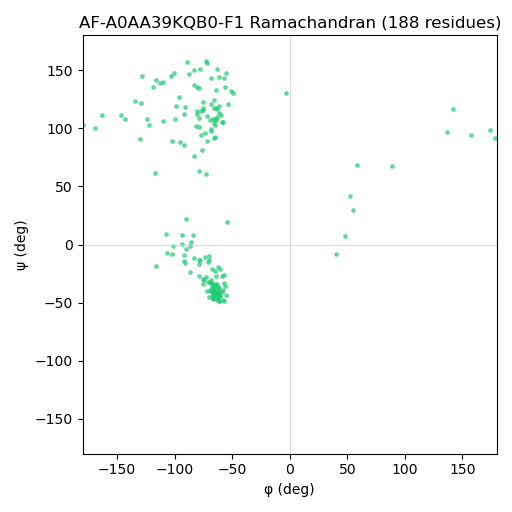N . PHE A 1 95 ? -16.794 -26.298 30.646 1.00 42.25 95 PHE A N 1
ATOM 766 C CA . PHE A 1 95 ? -16.929 -27.227 29.531 1.00 42.25 95 PHE A CA 1
ATOM 767 C C . PHE A 1 95 ? -17.225 -26.460 28.226 1.00 42.25 95 PHE A C 1
ATOM 769 O O . PHE A 1 95 ? -18.370 -26.130 27.918 1.00 42.25 95 PHE A O 1
ATOM 776 N N . PHE A 1 96 ? -16.182 -26.120 27.463 1.00 36.53 96 PHE A N 1
ATOM 777 C CA . PHE A 1 96 ? -16.309 -25.543 26.119 1.00 36.53 96 PHE A CA 1
ATOM 778 C C . PHE A 1 96 ? -16.502 -26.661 25.090 1.00 36.53 96 PHE A C 1
ATOM 780 O O . PHE A 1 96 ? -15.591 -27.032 24.349 1.00 36.53 96 PHE A O 1
ATOM 787 N N . ASP A 1 97 ? -17.714 -27.202 25.046 1.00 35.41 97 ASP A N 1
ATOM 788 C CA . ASP A 1 97 ? -18.111 -28.125 23.992 1.00 35.41 97 ASP A CA 1
ATOM 789 C C . ASP A 1 97 ? -18.413 -27.343 22.703 1.00 35.41 97 ASP A C 1
ATOM 791 O O . ASP A 1 97 ? -19.359 -26.560 22.614 1.00 35.41 97 ASP A O 1
ATOM 795 N N . GLY A 1 98 ? -17.594 -27.574 21.678 1.00 43.12 98 GLY A N 1
ATOM 796 C CA . GLY A 1 98 ? -18.043 -27.488 20.290 1.00 43.12 98 GLY A CA 1
ATOM 797 C C . GLY A 1 98 ? -17.947 -26.132 19.588 1.00 43.12 98 GLY A C 1
ATOM 798 O O . GLY A 1 98 ? -18.950 -25.614 19.105 1.00 43.12 98 GLY A O 1
ATOM 799 N N . VAL A 1 99 ? -16.731 -25.634 19.339 1.00 41.25 99 VAL A N 1
ATOM 800 C CA . VAL A 1 99 ? -16.485 -24.873 18.097 1.00 41.25 99 VAL A CA 1
ATOM 801 C C . VAL A 1 99 ? -15.909 -25.843 17.073 1.00 41.25 99 VAL A C 1
ATOM 803 O O . VAL A 1 99 ? -14.704 -26.059 16.980 1.00 41.25 99 VAL A O 1
ATOM 806 N N . SER A 1 100 ? -16.820 -26.488 16.344 1.00 40.66 100 SER A N 1
ATOM 807 C CA . SER A 1 100 ? -16.514 -27.432 15.274 1.00 40.66 100 SER A CA 1
ATOM 808 C C . SER A 1 100 ? -15.822 -26.702 14.119 1.00 40.66 100 SER A C 1
ATOM 810 O O . SER A 1 100 ? -16.441 -25.959 13.355 1.00 40.66 100 SER A O 1
ATOM 812 N N . THR A 1 101 ? -14.511 -26.888 14.001 1.00 43.25 101 THR A N 1
ATOM 813 C CA . THR A 1 101 ? -13.728 -26.506 12.828 1.00 43.25 101 THR A CA 1
ATOM 814 C C . THR A 1 101 ? -14.029 -27.485 11.698 1.00 43.25 101 THR A C 1
ATOM 816 O O . THR A 1 101 ? -13.437 -28.556 11.598 1.00 43.25 101 THR A O 1
ATOM 819 N N . MET A 1 102 ? -14.951 -27.117 10.807 1.00 41.81 102 MET A N 1
ATOM 820 C CA . MET A 1 102 ? -15.100 -27.813 9.530 1.00 41.81 102 MET A CA 1
ATOM 821 C C . MET A 1 102 ? -13.916 -27.471 8.620 1.00 41.81 102 MET A C 1
ATOM 823 O O . MET A 1 102 ? -13.937 -26.503 7.862 1.00 41.81 102 MET A O 1
ATOM 827 N N . ALA A 1 103 ? -12.857 -28.272 8.725 1.00 44.41 103 ALA A N 1
ATOM 828 C CA . ALA A 1 103 ? -11.859 -28.415 7.679 1.00 44.41 103 ALA A CA 1
ATOM 829 C C . ALA A 1 103 ? -12.437 -29.351 6.608 1.00 44.41 103 ALA A C 1
ATOM 831 O O . ALA A 1 103 ? -12.476 -30.565 6.788 1.00 44.41 103 ALA A O 1
ATOM 832 N N . ALA A 1 104 ? -12.930 -28.780 5.510 1.00 50.06 104 ALA A N 1
ATOM 833 C CA . ALA A 1 104 ? -13.211 -29.548 4.306 1.00 50.06 104 ALA A CA 1
ATOM 834 C C . ALA A 1 104 ? -11.879 -29.860 3.606 1.00 50.06 104 ALA A C 1
ATOM 836 O O . ALA A 1 104 ? -11.145 -28.950 3.209 1.00 50.06 104 ALA A O 1
ATOM 837 N N . ASN A 1 105 ? -11.571 -31.152 3.511 1.00 54.50 105 ASN A N 1
ATOM 838 C CA . ASN A 1 105 ? -10.545 -31.700 2.637 1.00 54.50 105 ASN A CA 1
ATOM 839 C C . ASN A 1 105 ? -11.098 -31.690 1.207 1.00 54.50 105 ASN A C 1
ATOM 841 O O . ASN A 1 105 ? -12.069 -32.390 0.935 1.00 54.50 105 ASN A O 1
ATOM 845 N N . ASP A 1 106 ? -10.482 -30.917 0.314 1.00 55.12 106 ASP A N 1
ATOM 846 C CA . ASP A 1 106 ? -10.615 -31.110 -1.131 1.00 55.12 106 ASP A CA 1
ATOM 847 C C . ASP A 1 106 ? -9.345 -31.811 -1.622 1.00 55.12 106 ASP A C 1
ATOM 849 O O . ASP A 1 106 ? -8.348 -31.177 -1.984 1.00 55.12 106 ASP A O 1
ATOM 853 N N . ASP A 1 107 ? -9.399 -33.141 -1.589 1.00 55.66 107 ASP A N 1
ATOM 854 C CA . ASP A 1 107 ? -8.491 -34.024 -2.308 1.00 55.66 107 ASP A CA 1
ATOM 855 C C . ASP A 1 107 ? -8.983 -34.133 -3.757 1.00 55.66 107 ASP A C 1
ATOM 857 O O . ASP A 1 107 ? -9.933 -34.855 -4.063 1.00 55.66 107 ASP A O 1
ATOM 861 N N . LEU A 1 108 ? -8.333 -33.408 -4.668 1.00 60.00 108 LEU A N 1
ATOM 862 C CA . LEU A 1 108 ? -8.426 -33.677 -6.100 1.00 60.00 108 LEU A CA 1
ATOM 863 C C . LEU A 1 108 ? -7.015 -33.748 -6.686 1.00 60.00 108 LEU A C 1
ATOM 865 O O . LEU A 1 108 ? -6.429 -32.747 -7.105 1.00 60.00 108 LEU A O 1
ATOM 869 N N . GLU A 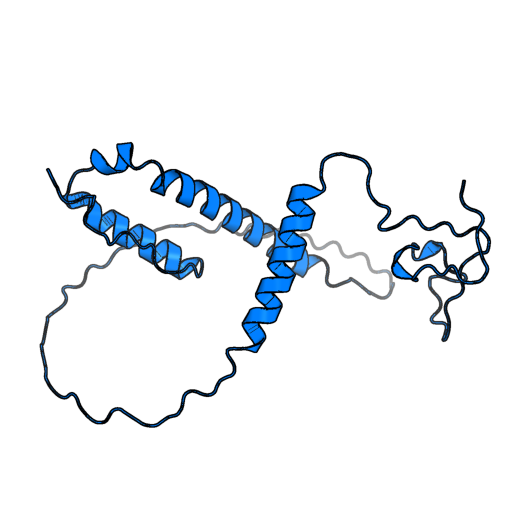1 109 ? -6.467 -34.961 -6.692 1.00 57.88 109 GLU A N 1
ATOM 870 C CA . GLU A 1 109 ? -5.291 -35.312 -7.479 1.00 57.88 109 GLU A CA 1
ATOM 871 C C . GLU A 1 109 ? -5.682 -35.376 -8.960 1.00 57.88 109 GLU A C 1
ATOM 873 O O . GLU A 1 109 ? -6.402 -36.270 -9.401 1.00 57.88 109 GLU A O 1
ATOM 878 N N . VAL A 1 110 ? -5.191 -34.417 -9.744 1.00 60.78 110 VAL A N 1
ATOM 879 C CA . VAL A 1 110 ? -5.101 -34.538 -11.201 1.00 60.78 110 VAL A CA 1
ATOM 880 C C . VAL A 1 110 ? -3.625 -34.661 -11.539 1.00 60.78 110 VAL A C 1
ATOM 882 O O . VAL A 1 110 ? -2.857 -33.703 -11.439 1.00 60.78 110 VAL A O 1
ATOM 885 N N . THR A 1 111 ? -3.230 -35.873 -11.908 1.00 51.19 111 THR A N 1
ATOM 886 C CA . THR A 1 111 ? -1.935 -36.183 -12.497 1.00 51.19 111 THR A CA 1
ATOM 887 C C . THR A 1 111 ? -1.962 -35.797 -13.974 1.00 51.19 111 THR A C 1
ATOM 889 O O . THR A 1 111 ? -2.606 -36.439 -14.799 1.00 51.19 111 THR A O 1
ATOM 892 N N . THR A 1 112 ? -1.238 -34.739 -14.327 1.00 50.75 112 THR A N 1
ATOM 893 C CA . THR A 1 112 ? -0.742 -34.553 -15.694 1.00 50.75 112 THR A CA 1
ATOM 894 C C . THR A 1 112 ? 0.768 -34.427 -15.615 1.00 50.75 112 THR A C 1
ATOM 896 O O . THR A 1 112 ? 1.304 -33.416 -15.158 1.00 50.75 112 THR A O 1
ATOM 899 N N . ASP A 1 113 ? 1.413 -35.525 -15.984 1.00 60.47 113 ASP A N 1
ATOM 900 C CA . ASP A 1 113 ? 2.836 -35.648 -16.251 1.00 60.47 113 ASP A CA 1
ATOM 901 C C . ASP A 1 113 ? 3.148 -34.829 -17.503 1.00 60.47 113 ASP A C 1
ATOM 903 O O . ASP A 1 113 ? 2.687 -35.187 -18.576 1.00 60.47 113 ASP A O 1
ATOM 907 N N . ASP A 1 114 ? 3.828 -33.693 -17.336 1.00 50.81 114 ASP A N 1
ATOM 908 C CA . ASP A 1 114 ? 4.621 -33.039 -18.377 1.00 50.81 114 ASP A CA 1
ATOM 909 C C . ASP A 1 114 ? 5.568 -32.028 -17.712 1.00 50.81 114 ASP A C 1
ATOM 911 O O . ASP A 1 114 ? 5.169 -31.015 -17.128 1.00 50.81 114 ASP A O 1
ATOM 915 N N . GLY A 1 115 ? 6.863 -32.336 -17.767 1.00 55.19 115 GLY A N 1
ATOM 916 C CA . GLY A 1 115 ? 7.929 -31.600 -17.099 1.00 55.19 115 GLY A CA 1
ATOM 917 C C . GLY A 1 115 ? 8.020 -30.123 -17.492 1.00 55.19 115 GLY A C 1
ATOM 918 O O . GLY A 1 115 ? 8.590 -29.769 -18.523 1.00 55.19 115 GLY A O 1
ATOM 919 N N . GLN A 1 116 ? 7.586 -29.240 -16.589 1.00 45.41 116 GLN A N 1
ATOM 920 C CA . GLN A 1 116 ? 8.036 -27.849 -16.523 1.00 45.41 116 GLN A CA 1
ATOM 921 C C . GLN A 1 116 ? 8.352 -27.453 -15.077 1.00 45.41 116 GLN A C 1
ATOM 923 O O . GLN A 1 116 ? 7.536 -27.550 -14.164 1.00 45.41 116 GLN A O 1
ATOM 928 N N . HIS A 1 117 ? 9.593 -27.006 -14.886 1.00 46.25 117 HIS A N 1
ATOM 929 C CA . HIS A 1 117 ? 10.191 -26.628 -13.612 1.00 46.25 117 HIS A CA 1
ATOM 930 C C . HIS A 1 117 ? 9.364 -25.591 -12.834 1.00 46.25 117 HIS A C 1
ATOM 932 O O . HIS A 1 117 ? 9.165 -24.452 -13.259 1.00 46.25 117 HIS A O 1
ATOM 938 N N . ALA A 1 118 ? 8.970 -25.992 -11.627 1.00 44.47 118 ALA A N 1
ATOM 939 C CA . ALA A 1 118 ? 8.278 -25.189 -10.639 1.00 44.47 118 ALA A CA 1
ATOM 940 C C . ALA A 1 118 ? 9.143 -24.031 -10.104 1.00 44.47 118 ALA A C 1
ATOM 942 O O . ALA A 1 118 ? 10.133 -24.226 -9.402 1.00 44.47 118 ALA A O 1
ATOM 943 N N . LEU A 1 119 ? 8.685 -22.802 -10.340 1.00 49.97 119 LEU A N 1
ATOM 944 C CA . LEU A 1 119 ? 8.869 -21.671 -9.426 1.00 49.97 119 LEU A CA 1
ATOM 945 C C . LEU A 1 119 ? 7.478 -21.215 -8.968 1.00 49.97 119 LEU A C 1
ATOM 947 O O . LEU A 1 119 ? 7.033 -20.096 -9.226 1.00 49.97 119 LEU A O 1
ATOM 951 N N . ALA A 1 120 ? 6.766 -22.126 -8.300 1.00 46.16 120 ALA A N 1
ATOM 952 C CA . ALA A 1 120 ? 5.537 -21.819 -7.584 1.00 46.16 120 ALA A CA 1
ATOM 953 C C . ALA A 1 120 ? 5.887 -20.944 -6.370 1.00 46.16 120 ALA A C 1
ATOM 955 O O . ALA A 1 120 ? 6.361 -21.396 -5.331 1.00 46.16 120 ALA A O 1
ATOM 956 N N . CYS A 1 121 ? 5.713 -19.644 -6.571 1.00 43.44 121 CYS A N 1
ATOM 957 C CA . CYS A 1 121 ? 5.953 -18.573 -5.620 1.00 43.44 121 CYS A CA 1
ATOM 958 C C . CYS A 1 121 ? 5.140 -18.754 -4.321 1.00 43.44 121 CYS A C 1
ATOM 960 O O . CYS A 1 121 ? 3.964 -19.116 -4.358 1.00 43.44 121 CYS A O 1
ATOM 962 N N . ASN A 1 122 ? 5.747 -18.389 -3.186 1.00 52.62 122 ASN A N 1
ATOM 963 C CA . ASN A 1 122 ? 5.224 -18.343 -1.807 1.00 52.62 122 ASN A CA 1
ATOM 964 C C . ASN A 1 122 ? 3.916 -17.524 -1.576 1.00 52.62 122 ASN A C 1
ATOM 966 O O . ASN A 1 122 ? 3.596 -17.156 -0.446 1.00 52.62 122 ASN A O 1
ATOM 970 N N . CYS A 1 123 ? 3.108 -17.235 -2.602 1.00 44.75 123 CYS A N 1
ATOM 971 C CA . CYS A 1 123 ? 1.897 -16.408 -2.511 1.00 44.75 123 CYS A CA 1
ATOM 972 C C . CYS A 1 123 ? 0.751 -17.028 -1.694 1.00 44.75 123 CYS A C 1
ATOM 974 O O . CYS A 1 123 ? -0.109 -16.292 -1.210 1.00 44.75 123 CYS A O 1
ATOM 976 N N . LYS A 1 124 ? 0.713 -18.353 -1.496 1.00 45.44 124 LYS A N 1
ATOM 977 C CA . LYS A 1 124 ? -0.383 -18.990 -0.739 1.00 45.44 124 LYS A CA 1
ATOM 978 C C . LYS A 1 124 ? -0.298 -18.730 0.774 1.00 45.44 124 LYS A C 1
ATOM 980 O O . LYS A 1 124 ? -1.333 -18.646 1.428 1.00 45.44 124 LYS A O 1
ATOM 985 N N . ARG A 1 125 ? 0.904 -18.518 1.329 1.00 41.84 125 ARG A N 1
ATOM 986 C CA . ARG A 1 125 ? 1.097 -18.250 2.770 1.00 41.84 125 ARG A CA 1
ATOM 987 C C . ARG A 1 125 ? 0.771 -16.800 3.158 1.00 41.84 125 ARG A C 1
ATOM 989 O O . ARG A 1 125 ? 0.341 -16.551 4.275 1.00 41.84 125 ARG A O 1
ATOM 996 N N . LEU A 1 126 ? 0.905 -15.857 2.221 1.00 47.12 126 LEU A N 1
ATOM 997 C CA . LEU A 1 126 ? 0.595 -14.436 2.437 1.00 47.12 126 LEU A CA 1
ATOM 998 C C . LEU A 1 126 ? -0.913 -14.136 2.471 1.00 47.12 126 LEU A C 1
ATOM 1000 O O . LEU A 1 126 ? -1.326 -13.238 3.199 1.00 47.12 126 LEU A O 1
ATOM 1004 N N . LYS A 1 127 ? -1.744 -14.895 1.741 1.00 47.97 127 LYS A N 1
ATOM 1005 C CA . LYS A 1 127 ? -3.204 -14.676 1.726 1.00 47.97 127 LYS A CA 1
ATOM 1006 C C . LYS A 1 127 ? -3.872 -15.017 3.064 1.00 47.97 127 LYS A C 1
ATOM 1008 O O . LYS A 1 127 ? -4.691 -14.236 3.531 1.00 47.97 127 LYS A O 1
ATOM 1013 N N . LYS A 1 128 ? -3.449 -16.103 3.726 1.00 47.56 128 LYS A N 1
ATOM 1014 C CA . LYS A 1 128 ? -3.987 -16.499 5.043 1.00 47.56 128 LYS A CA 1
ATOM 1015 C C . LYS A 1 128 ? -3.697 -15.461 6.137 1.00 47.56 128 LYS A C 1
ATOM 1017 O O . LYS A 1 128 ? -4.535 -15.230 6.996 1.00 47.56 128 LYS A O 1
ATOM 1022 N N . ASN A 1 129 ? -2.553 -14.777 6.070 1.00 50.94 129 ASN A N 1
ATOM 1023 C CA . ASN A 1 129 ? -2.201 -13.747 7.054 1.00 50.94 129 ASN A CA 1
ATOM 1024 C C . ASN A 1 129 ? -2.974 -12.435 6.856 1.00 50.94 129 ASN A C 1
ATOM 1026 O O . ASN A 1 129 ? -3.220 -11.728 7.828 1.00 50.94 129 ASN A O 1
ATOM 1030 N N . ALA A 1 130 ? -3.357 -12.100 5.621 1.00 52.81 130 ALA A N 1
ATOM 1031 C CA . ALA A 1 130 ? -4.144 -10.897 5.356 1.00 52.81 130 ALA A CA 1
ATOM 1032 C C . ALA A 1 130 ? -5.590 -11.048 5.856 1.00 52.81 130 ALA A C 1
ATOM 1034 O O . ALA A 1 130 ? -6.134 -10.119 6.442 1.00 52.81 130 ALA A O 1
ATOM 1035 N N . GLU A 1 131 ? -6.194 -12.223 5.678 1.00 50.44 131 GLU A N 1
ATOM 1036 C CA . GLU A 1 131 ? -7.586 -12.485 6.064 1.00 50.44 131 GLU A CA 1
ATOM 1037 C C . GLU A 1 131 ? -7.794 -12.478 7.587 1.00 50.44 131 GLU A C 1
ATOM 1039 O O . GLU A 1 131 ? -8.724 -11.836 8.079 1.00 50.44 131 GLU A O 1
ATOM 1044 N N . VAL A 1 132 ? -6.858 -13.065 8.345 1.00 55.22 132 VAL A N 1
ATOM 1045 C CA . VAL A 1 132 ? -6.866 -13.005 9.819 1.00 55.22 132 VAL A CA 1
ATOM 1046 C C . VAL A 1 132 ? -6.756 -11.556 10.316 1.00 55.22 132 VAL A C 1
ATOM 1048 O O . VAL A 1 132 ? -7.452 -11.174 11.253 1.00 55.22 132 VAL A O 1
ATOM 1051 N N . GLN A 1 133 ? -5.963 -10.704 9.651 1.00 56.97 133 GLN A N 1
ATOM 1052 C CA . GLN A 1 133 ? -5.823 -9.294 10.040 1.00 56.97 133 GLN A CA 1
ATOM 1053 C C . GLN A 1 133 ? -7.107 -8.476 9.835 1.00 56.97 133 GLN A C 1
ATOM 1055 O O . GLN A 1 133 ? -7.414 -7.621 10.669 1.00 56.97 133 GLN A O 1
ATOM 1060 N N . TYR A 1 134 ? -7.886 -8.735 8.777 1.00 60.22 134 TYR A N 1
ATOM 1061 C CA . TYR A 1 134 ? -9.158 -8.032 8.558 1.00 60.22 134 TYR A CA 1
ATOM 1062 C C . TYR A 1 134 ? -10.194 -8.365 9.633 1.00 60.22 134 TYR A C 1
ATOM 1064 O O . TYR A 1 134 ? -10.868 -7.458 10.129 1.00 60.22 134 TYR A O 1
ATOM 1072 N N . GLN A 1 135 ? -10.278 -9.633 10.044 1.00 62.22 135 GLN A N 1
ATOM 1073 C CA . GLN A 1 135 ? -11.196 -10.049 11.106 1.00 62.22 135 GLN A CA 1
ATOM 1074 C C . GLN A 1 135 ? -10.838 -9.395 12.447 1.00 62.22 135 GLN A C 1
ATOM 1076 O O . GLN A 1 135 ? -11.724 -8.891 13.138 1.00 62.22 135 GLN A O 1
ATOM 1081 N N . THR A 1 136 ? -9.546 -9.290 12.784 1.00 63.41 136 THR A N 1
ATOM 1082 C CA . THR A 1 136 ? -9.116 -8.609 14.016 1.00 63.41 136 THR A CA 1
ATOM 1083 C C . THR A 1 136 ? -9.421 -7.106 13.989 1.00 63.41 136 THR A C 1
ATOM 1085 O O . THR A 1 136 ? -9.827 -6.547 15.007 1.00 63.41 136 THR A O 1
ATOM 1088 N N . ILE A 1 137 ? -9.255 -6.428 12.846 1.00 68.31 137 ILE A N 1
ATOM 1089 C CA . ILE A 1 137 ? -9.552 -4.987 12.721 1.00 68.31 137 ILE A CA 1
ATOM 1090 C C . ILE A 1 137 ? -11.054 -4.723 12.871 1.00 68.31 137 ILE A C 1
ATOM 1092 O O . ILE A 1 137 ? -11.443 -3.814 13.608 1.00 68.31 137 ILE A O 1
ATOM 1096 N N . PHE A 1 138 ? -11.891 -5.528 12.212 1.00 71.56 138 PHE A N 1
ATOM 1097 C CA . PHE A 1 138 ? -13.346 -5.413 12.313 1.00 71.56 138 PHE A CA 1
ATOM 1098 C C . PHE A 1 138 ? -13.827 -5.664 13.746 1.00 71.56 138 PHE A C 1
ATOM 1100 O O . PHE A 1 138 ? -14.628 -4.898 14.284 1.00 71.56 138 PHE A O 1
ATOM 1107 N N . PHE A 1 139 ? -13.263 -6.679 14.405 1.00 73.00 139 PHE A N 1
ATOM 1108 C CA . PHE A 1 139 ? -13.567 -6.979 15.797 1.00 73.00 139 PHE A CA 1
ATOM 1109 C C . PHE A 1 139 ? -13.179 -5.821 16.730 1.00 73.00 139 PHE A C 1
ATOM 1111 O O . PHE A 1 139 ? -14.009 -5.387 17.522 1.00 73.00 139 PHE A O 1
ATOM 1118 N N . LYS A 1 140 ? -11.982 -5.229 16.581 1.00 71.56 140 LYS A N 1
ATOM 1119 C CA . LYS A 1 140 ? -11.558 -4.059 17.380 1.00 71.56 140 LYS A CA 1
ATOM 1120 C C . LYS A 1 140 ? -12.492 -2.855 17.217 1.00 71.56 140 LYS A C 1
ATOM 1122 O O . LYS A 1 140 ? -12.785 -2.182 18.204 1.00 71.56 140 LYS A O 1
ATOM 1127 N N . GLN A 1 141 ? -12.959 -2.576 15.998 1.00 73.12 141 GLN A N 1
ATOM 1128 C CA . GLN A 1 141 ? -13.874 -1.455 15.741 1.00 73.12 141 GLN A CA 1
ATOM 1129 C C . GLN A 1 141 ? -15.240 -1.671 16.396 1.00 73.12 141 GLN A C 1
ATOM 1131 O O . GLN A 1 141 ? -15.749 -0.765 17.056 1.00 73.12 141 GLN A O 1
ATOM 1136 N N . ASN A 1 142 ? -15.801 -2.875 16.276 1.00 74.88 142 ASN A N 1
ATOM 1137 C CA . ASN A 1 142 ? -17.089 -3.200 16.890 1.00 74.88 142 ASN A CA 1
ATOM 1138 C C . ASN A 1 142 ? -17.000 -3.256 18.416 1.00 74.88 142 ASN A C 1
ATOM 1140 O O . ASN A 1 142 ? -17.895 -2.758 19.094 1.00 74.88 142 ASN A O 1
ATOM 1144 N N . LEU A 1 143 ? -15.904 -3.801 18.955 1.00 75.44 143 LEU A N 1
ATOM 1145 C CA . LEU A 1 143 ? -15.650 -3.859 20.392 1.00 75.44 143 LEU A CA 1
ATOM 1146 C C . LEU A 1 143 ? -15.537 -2.449 20.983 1.00 75.44 143 LEU A C 1
ATOM 1148 O O . LEU A 1 143 ? -16.165 -2.145 21.992 1.00 75.44 143 LEU A O 1
ATOM 1152 N N . SER A 1 144 ? -14.790 -1.563 20.319 1.00 70.81 144 SER A N 1
ATOM 1153 C CA . SER A 1 144 ? -14.670 -0.165 20.735 1.00 70.81 144 SER A CA 1
ATOM 1154 C C . SER A 1 144 ? -16.021 0.548 20.698 1.00 70.81 144 SER A C 1
ATOM 1156 O O . SER A 1 144 ? -16.355 1.222 21.664 1.00 70.81 144 SER A O 1
ATOM 1158 N N . HIS A 1 145 ? -16.823 0.354 19.646 1.00 77.81 145 HIS A N 1
ATOM 1159 C CA . HIS A 1 145 ? -18.164 0.937 19.551 1.00 77.81 145 HIS A CA 1
ATOM 1160 C C . HIS A 1 145 ? -19.127 0.386 20.615 1.00 77.81 145 HIS A C 1
ATOM 1162 O O . HIS A 1 145 ? -19.999 1.102 21.107 1.00 77.81 145 HIS A O 1
ATOM 1168 N N . PHE A 1 146 ? -18.987 -0.888 20.981 1.00 78.12 146 PHE A N 1
ATOM 1169 C CA . PHE A 1 146 ? -19.756 -1.484 22.069 1.00 78.12 146 PHE A CA 1
ATOM 1170 C C . PHE A 1 146 ? -19.375 -0.867 23.422 1.00 78.12 146 PHE A C 1
ATOM 1172 O O . PHE A 1 146 ? -20.258 -0.458 24.171 1.00 78.12 146 PHE A O 1
ATOM 1179 N N . LEU A 1 147 ? -18.075 -0.723 23.696 1.00 71.25 147 LEU A N 1
ATOM 1180 C CA . LEU A 1 147 ? -17.562 -0.153 24.946 1.00 71.25 147 LEU A CA 1
ATOM 1181 C C . LEU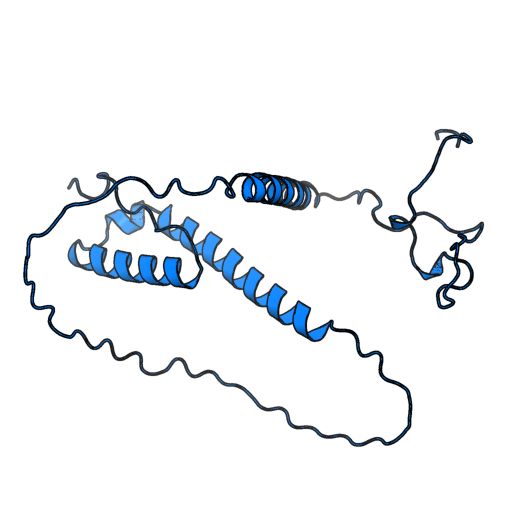 A 1 147 ? -17.849 1.351 25.089 1.00 71.25 147 LEU A C 1
ATOM 1183 O O . LEU A 1 147 ? -18.090 1.815 26.200 1.00 71.25 147 LEU A O 1
ATOM 1187 N N . THR A 1 148 ? -17.863 2.114 23.991 1.00 73.00 148 THR A N 1
ATOM 1188 C CA . THR A 1 148 ? -18.163 3.559 24.020 1.00 73.00 148 THR A CA 1
ATOM 1189 C C . THR A 1 148 ? -19.653 3.875 24.127 1.00 73.00 148 THR A C 1
ATOM 1191 O O . THR A 1 148 ? -20.013 4.987 24.519 1.00 73.00 148 THR A O 1
ATOM 1194 N N . ASN A 1 149 ? -20.542 2.914 23.852 1.00 76.62 149 ASN A N 1
ATOM 1195 C CA . ASN A 1 149 ? -21.979 3.049 24.104 1.00 76.62 149 ASN A CA 1
ATOM 1196 C C . ASN A 1 149 ? -22.305 2.817 25.590 1.00 76.62 149 ASN A C 1
ATOM 1198 O O . ASN A 1 149 ? -23.042 1.902 25.968 1.00 76.62 149 ASN A O 1
ATOM 1202 N N . HIS A 1 150 ? -21.762 3.691 26.439 1.00 68.31 150 HIS A N 1
ATOM 1203 C CA . HIS A 1 150 ? -21.864 3.630 27.897 1.00 68.31 150 HIS A CA 1
ATOM 1204 C C . HIS A 1 150 ? -23.304 3.609 28.426 1.00 68.31 150 HIS A C 1
ATOM 1206 O O . HIS A 1 150 ? -23.538 3.073 29.506 1.00 68.31 150 HIS A O 1
ATOM 1212 N N . GLU A 1 151 ? -24.279 4.151 27.690 1.00 78.94 151 GLU A N 1
ATOM 1213 C CA . GLU A 1 151 ? -25.680 4.159 28.134 1.00 78.94 151 GLU A CA 1
ATOM 1214 C C . GLU A 1 151 ? -26.262 2.753 28.296 1.00 78.94 151 GLU A C 1
ATOM 1216 O O . GLU A 1 151 ? -27.000 2.505 29.245 1.00 78.94 151 GLU A O 1
ATOM 1221 N N . LYS A 1 152 ? -25.881 1.806 27.431 1.00 75.69 152 LYS A N 1
ATOM 1222 C CA . LYS A 1 152 ? -26.375 0.424 27.525 1.00 75.69 152 LYS A CA 1
ATOM 1223 C C . LYS A 1 152 ? -25.707 -0.346 28.662 1.00 75.69 152 LYS A C 1
ATOM 1225 O O . LYS A 1 152 ? -26.355 -1.158 29.316 1.00 75.69 152 LYS A O 1
ATOM 1230 N N . LEU A 1 153 ? -24.435 -0.049 28.935 1.00 73.44 153 LEU A N 1
ATOM 1231 C CA . LEU A 1 153 ? -23.687 -0.652 30.041 1.00 73.44 153 LEU A CA 1
ATOM 1232 C C . LEU A 1 153 ? -24.202 -0.179 31.408 1.00 73.44 153 LEU A C 1
ATOM 1234 O O . LEU A 1 153 ? -24.227 -0.969 32.344 1.00 73.44 153 LEU A O 1
ATOM 1238 N N . LYS A 1 154 ? -24.698 1.062 31.510 1.00 80.38 154 LYS A N 1
ATOM 1239 C CA . LYS A 1 154 ? -25.320 1.580 32.744 1.00 80.38 154 LYS A CA 1
ATOM 1240 C C . LYS A 1 154 ? -26.594 0.838 33.150 1.00 80.38 154 LYS A C 1
ATOM 1242 O O . LYS A 1 154 ? -26.921 0.804 34.327 1.00 80.38 154 LYS A O 1
ATOM 1247 N N . THR A 1 155 ? -27.314 0.250 32.195 1.00 89.06 155 THR A N 1
ATOM 1248 C CA . THR A 1 155 ? -28.554 -0.498 32.475 1.00 89.06 155 THR A CA 1
ATOM 1249 C C . THR A 1 155 ? -28.323 -1.964 32.849 1.00 89.06 155 THR A C 1
ATOM 1251 O O . THR A 1 155 ? -29.283 -2.709 33.036 1.00 89.06 155 THR A O 1
ATOM 1254 N N . MET A 1 156 ? -27.067 -2.409 32.928 1.00 84.06 156 MET A N 1
ATOM 1255 C CA . MET A 1 156 ? -26.758 -3.820 33.119 1.00 84.06 156 MET A CA 1
ATOM 1256 C C . MET A 1 156 ? -26.822 -4.232 34.602 1.00 84.06 156 MET A C 1
ATOM 1258 O O . MET A 1 156 ? -26.306 -3.511 35.455 1.00 84.06 156 MET A O 1
ATOM 1262 N N . PRO A 1 157 ? -27.410 -5.397 34.936 1.00 89.25 157 PRO A N 1
ATOM 1263 C CA . PRO A 1 157 ? -27.401 -5.919 36.300 1.00 89.25 157 PRO A CA 1
ATOM 1264 C C . PRO A 1 157 ? -25.981 -6.079 36.863 1.00 89.25 157 PRO A C 1
ATOM 1266 O O . PRO A 1 157 ? -25.111 -6.649 36.205 1.00 89.25 157 PRO A O 1
ATOM 1269 N N . ALA A 1 158 ? -25.769 -5.656 38.114 1.00 84.56 158 ALA A N 1
ATOM 1270 C CA . ALA A 1 158 ? -24.449 -5.655 38.758 1.00 84.56 158 ALA A CA 1
ATOM 1271 C C . ALA A 1 158 ? -23.767 -7.038 38.791 1.00 84.56 158 ALA A C 1
ATOM 1273 O O . ALA A 1 158 ? -22.552 -7.132 38.647 1.00 84.56 158 ALA A O 1
ATOM 1274 N N . HIS A 1 159 ? -24.541 -8.123 38.903 1.00 89.94 159 HIS A N 1
ATOM 1275 C CA . HIS A 1 159 ? -24.013 -9.493 38.929 1.00 89.94 159 HIS A CA 1
ATOM 1276 C C . HIS A 1 159 ? -23.460 -9.978 37.575 1.00 89.94 159 HIS A C 1
ATOM 1278 O O . HIS A 1 159 ? -22.742 -10.973 37.538 1.00 89.94 159 HIS A O 1
ATOM 1284 N N . LEU A 1 160 ? -23.768 -9.295 36.464 1.00 86.06 160 LEU A N 1
ATOM 1285 C CA . LEU A 1 160 ? -23.250 -9.635 35.132 1.00 86.06 160 LEU A CA 1
ATOM 1286 C C . LEU A 1 160 ? -21.945 -8.907 34.794 1.00 86.06 160 LEU A C 1
ATOM 1288 O O . LEU A 1 160 ? -21.247 -9.321 33.870 1.00 86.06 160 LEU A O 1
ATOM 1292 N N . ILE A 1 161 ? -21.596 -7.845 35.527 1.00 81.75 161 ILE A N 1
ATOM 1293 C CA . ILE A 1 161 ? -20.380 -7.056 35.276 1.00 81.75 161 ILE A CA 1
ATOM 1294 C C . ILE A 1 161 ? -19.114 -7.933 35.334 1.00 81.75 161 ILE A C 1
ATOM 1296 O O . ILE A 1 161 ? -18.363 -7.909 34.358 1.00 81.75 161 ILE A O 1
ATOM 1300 N N . PRO A 1 162 ? -18.903 -8.788 36.358 1.00 83.56 162 PRO A N 1
ATOM 1301 C CA . PRO A 1 162 ? -17.696 -9.618 36.441 1.00 83.56 162 PRO A CA 1
ATOM 1302 C C . PRO A 1 162 ? -17.602 -10.654 35.312 1.00 83.56 162 PRO A C 1
ATOM 1304 O O . PRO A 1 162 ? -16.519 -10.946 34.808 1.00 83.56 162 PRO A O 1
ATOM 1307 N N . VAL A 1 163 ? -18.746 -11.198 34.876 1.00 88.75 163 VAL A N 1
ATOM 1308 C CA . VAL A 1 163 ? -18.812 -12.172 33.773 1.00 88.75 163 VAL A CA 1
ATOM 1309 C C . VAL A 1 163 ? -18.370 -11.516 32.469 1.00 88.75 163 VAL A C 1
ATOM 1311 O O . VAL A 1 163 ? -17.577 -12.081 31.716 1.00 88.75 163 VAL A O 1
ATOM 1314 N N . ILE A 1 164 ? -18.853 -10.300 32.216 1.00 85.88 164 ILE A N 1
ATOM 1315 C CA . ILE A 1 164 ? -18.462 -9.529 31.041 1.00 85.88 164 ILE A CA 1
ATOM 1316 C C . ILE A 1 164 ? -16.982 -9.154 31.109 1.00 85.88 164 ILE A C 1
ATOM 1318 O O . ILE A 1 164 ? -16.276 -9.361 30.125 1.00 85.88 164 ILE A O 1
ATOM 1322 N N . GLU A 1 165 ? -16.480 -8.672 32.245 1.00 83.06 165 GLU A N 1
ATOM 1323 C CA . GLU A 1 165 ? -15.053 -8.365 32.401 1.00 83.06 165 GLU A CA 1
ATOM 1324 C C . GLU A 1 165 ? -14.164 -9.573 32.082 1.00 83.06 165 GLU A C 1
ATOM 1326 O O . GLU A 1 165 ? -13.195 -9.426 31.332 1.00 83.06 165 GLU A O 1
ATOM 1331 N N . ASN A 1 166 ? -14.530 -10.771 32.551 1.00 85.62 166 ASN A N 1
ATOM 1332 C CA . ASN A 1 166 ? -13.813 -12.002 32.220 1.00 85.62 166 ASN A CA 1
ATOM 1333 C C . ASN A 1 166 ? -13.833 -12.296 30.716 1.00 85.62 166 ASN A C 1
ATOM 1335 O O . ASN A 1 166 ? -12.775 -12.517 30.129 1.00 85.62 166 ASN A O 1
ATOM 1339 N N . ILE A 1 167 ? -15.002 -12.230 30.070 1.00 87.75 167 ILE A N 1
ATOM 1340 C CA . ILE A 1 167 ? -15.125 -12.457 28.620 1.00 87.75 167 ILE A CA 1
ATOM 1341 C C . ILE A 1 167 ? -14.240 -11.473 27.843 1.00 87.75 167 ILE A C 1
ATOM 1343 O O . ILE A 1 167 ? -13.481 -11.878 26.961 1.00 87.75 167 ILE A O 1
ATOM 1347 N N . PHE A 1 168 ? -14.294 -10.183 28.183 1.00 82.94 168 PHE A N 1
ATOM 1348 C CA . PHE A 1 168 ? -13.479 -9.157 27.532 1.00 82.94 168 PHE A CA 1
ATOM 1349 C C . PHE A 1 168 ? -11.984 -9.357 27.792 1.00 82.94 168 PHE A C 1
ATOM 1351 O O . PHE A 1 168 ? -11.186 -9.183 26.872 1.00 82.94 168 PHE A O 1
ATOM 1358 N N . SER A 1 169 ? -11.598 -9.755 29.003 1.00 83.31 169 SER A N 1
ATOM 1359 C CA . SER A 1 169 ? -10.209 -10.052 29.357 1.00 83.31 169 SER A CA 1
ATOM 1360 C C . SER A 1 169 ? -9.659 -11.230 28.547 1.00 83.31 169 SER A C 1
ATOM 1362 O O . SER A 1 169 ? -8.612 -11.103 27.910 1.00 83.31 169 SER A O 1
ATOM 1364 N N . THR A 1 170 ? -10.401 -12.340 28.460 1.00 86.94 170 THR A N 1
ATOM 1365 C CA . THR A 1 170 ? -10.026 -13.513 27.650 1.00 86.94 170 THR A CA 1
ATOM 1366 C C . THR A 1 170 ? -9.913 -13.160 26.169 1.00 86.94 170 THR A C 1
ATOM 1368 O O . THR A 1 170 ? -8.955 -13.548 25.493 1.00 86.94 170 THR A O 1
ATOM 1371 N N . ILE A 1 171 ? -10.861 -12.381 25.648 1.00 84.31 171 ILE A N 1
ATOM 1372 C CA . ILE A 1 171 ? -10.813 -11.895 24.269 1.00 84.31 171 ILE A CA 1
ATOM 1373 C C . ILE A 1 171 ? -9.565 -11.032 24.060 1.00 84.31 171 ILE A C 1
ATOM 1375 O O . ILE A 1 171 ? -8.809 -11.271 23.122 1.00 84.31 171 ILE A O 1
ATOM 1379 N N . CYS A 1 172 ? -9.287 -10.072 24.942 1.00 81.31 172 CYS A N 1
ATOM 1380 C CA . CYS A 1 172 ? -8.104 -9.229 24.813 1.00 81.31 172 CYS A CA 1
ATOM 1381 C C . CYS A 1 172 ? -6.802 -10.038 24.875 1.00 81.31 172 CYS A C 1
ATOM 1383 O O . CYS A 1 172 ? -5.927 -9.819 24.037 1.00 81.31 172 CYS A O 1
ATOM 1385 N N . ALA A 1 173 ? -6.703 -11.019 25.774 1.00 81.25 173 ALA A N 1
ATOM 1386 C CA . ALA A 1 173 ? -5.550 -11.910 25.863 1.00 81.25 173 ALA A CA 1
ATOM 1387 C C . ALA A 1 173 ? -5.346 -12.720 24.568 1.00 81.25 173 ALA A C 1
ATOM 1389 O O . ALA A 1 173 ? -4.236 -12.777 24.039 1.00 81.25 173 ALA A O 1
ATOM 1390 N N . THR A 1 174 ? -6.418 -13.285 24.004 1.00 81.81 174 THR A N 1
ATOM 1391 C CA . THR A 1 174 ? -6.340 -14.104 22.777 1.00 81.81 174 THR A CA 1
ATOM 1392 C C . THR A 1 174 ? -5.963 -13.299 21.534 1.00 81.81 174 THR A C 1
ATOM 1394 O O . THR A 1 174 ? -5.232 -13.802 20.681 1.00 81.81 174 THR A O 1
ATOM 1397 N N . VAL A 1 175 ? -6.397 -12.037 21.428 1.00 83.06 175 VAL A N 1
ATOM 1398 C CA . VAL A 1 175 ? -6.024 -11.154 20.304 1.00 83.06 175 VAL A CA 1
ATOM 1399 C C . VAL A 1 175 ? -4.805 -10.267 20.589 1.00 83.06 175 VAL A C 1
ATOM 1401 O O . VAL A 1 175 ? -4.487 -9.388 19.780 1.00 83.06 175 VAL A O 1
ATOM 1404 N N . ASN A 1 176 ? -4.117 -10.500 21.713 1.00 80.50 176 ASN A N 1
ATOM 1405 C CA . ASN A 1 176 ? -2.948 -9.744 22.168 1.00 80.50 176 ASN A CA 1
ATOM 1406 C C . ASN A 1 176 ? -3.208 -8.222 22.209 1.00 80.50 176 ASN A C 1
ATOM 1408 O O . ASN A 1 176 ? -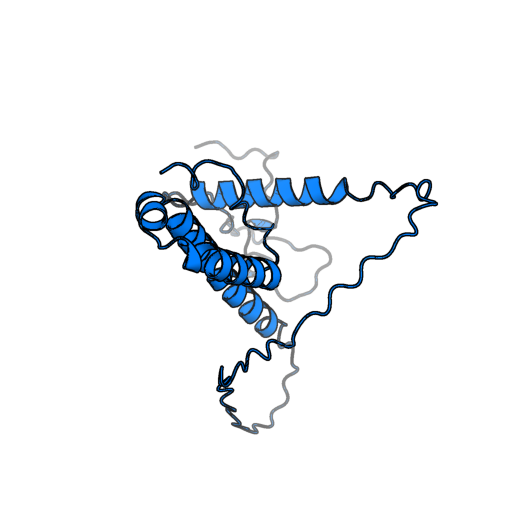2.422 -7.396 21.734 1.00 80.50 176 ASN A O 1
ATOM 1412 N N . LEU A 1 177 ? -4.394 -7.859 22.695 1.00 79.38 177 LEU A N 1
ATOM 1413 C CA . LEU A 1 177 ? -4.772 -6.496 23.036 1.00 79.38 177 LEU A CA 1
ATOM 1414 C C . LEU A 1 177 ? -4.352 -6.200 24.475 1.00 79.38 177 LEU A C 1
ATOM 1416 O O . LEU A 1 177 ? -4.408 -7.077 25.331 1.00 79.38 177 LEU A O 1
ATOM 1420 N N . GLY A 1 178 ? -3.981 -4.946 24.749 1.00 76.06 178 GLY A N 1
ATOM 1421 C CA . GLY A 1 178 ? -3.824 -4.489 26.129 1.00 76.06 178 GLY A CA 1
ATOM 1422 C C . GLY A 1 178 ? -5.110 -4.727 26.925 1.00 76.06 178 GLY A C 1
ATOM 1423 O O . GLY A 1 178 ? -6.205 -4.684 26.352 1.00 76.06 178 GLY A O 1
ATOM 1424 N N . SER A 1 179 ? -4.973 -5.001 28.224 1.00 71.94 179 SER A N 1
ATOM 1425 C CA . SER A 1 179 ? -6.110 -5.285 29.101 1.00 71.94 179 SER A CA 1
ATOM 1426 C C . SER A 1 179 ? -7.178 -4.199 28.966 1.00 71.94 179 SER A C 1
ATOM 1428 O O . SER A 1 179 ? -6.841 -3.010 28.990 1.00 71.94 179 SER A O 1
ATOM 1430 N N . PRO A 1 180 ? -8.458 -4.573 28.804 1.00 66.19 180 PRO A N 1
ATOM 1431 C CA . PRO A 1 180 ? -9.519 -3.591 28.715 1.00 66.19 180 PRO A CA 1
ATOM 1432 C C . PRO A 1 180 ? -9.580 -2.854 30.057 1.00 66.19 180 PRO A C 1
ATOM 1434 O O . PRO A 1 180 ? -9.804 -3.460 31.103 1.00 66.19 180 PRO A O 1
ATOM 1437 N N . ILE A 1 181 ? -9.325 -1.545 30.037 1.00 63.06 181 ILE A N 1
ATOM 1438 C CA . ILE A 1 181 ? -9.423 -0.692 31.224 1.00 63.06 181 ILE A CA 1
ATOM 1439 C C . ILE A 1 181 ? -10.919 -0.455 31.474 1.00 63.06 181 ILE A C 1
ATOM 1441 O O . ILE A 1 181 ? -11.490 0.531 31.018 1.00 63.06 181 ILE A O 1
ATOM 1445 N N . ILE A 1 182 ? -11.578 -1.427 32.111 1.00 64.88 182 ILE A N 1
ATOM 1446 C CA . ILE A 1 182 ? -12.949 -1.301 32.652 1.00 64.88 182 ILE A CA 1
ATOM 1447 C C . ILE A 1 182 ? -12.902 -0.804 34.109 1.00 64.88 182 ILE A C 1
ATOM 1449 O O . ILE A 1 182 ? -13.913 -0.489 34.725 1.00 64.88 182 ILE A O 1
ATOM 1453 N N . LYS A 1 183 ? -11.702 -0.642 34.662 1.00 59.94 183 LYS A N 1
ATOM 1454 C CA . LYS A 1 183 ? -11.504 0.003 35.952 1.00 59.94 183 LYS A CA 1
ATOM 1455 C C . LYS A 1 183 ? -11.540 1.503 35.720 1.00 59.94 183 LYS A C 1
ATOM 1457 O O . LYS A 1 183 ? -10.696 1.989 34.984 1.00 59.94 183 LYS A O 1
ATOM 1462 N N . ASP A 1 184 ? -12.574 2.168 36.226 1.00 55.41 184 ASP A N 1
ATOM 1463 C CA . ASP A 1 184 ? -12.479 3.483 36.876 1.00 55.41 184 ASP A CA 1
ATOM 1464 C C . ASP A 1 184 ? -13.891 3.993 37.191 1.00 55.41 184 ASP A C 1
ATOM 1466 O O . ASP A 1 184 ? -14.573 4.501 36.299 1.00 55.41 184 ASP A O 1
ATOM 1470 N N . ASP A 1 185 ? -14.307 3.806 38.454 1.00 56.00 185 ASP A N 1
ATOM 1471 C CA . ASP A 1 185 ? -15.208 4.577 39.346 1.00 56.00 185 ASP A CA 1
ATOM 1472 C C . ASP A 1 185 ? -16.511 5.235 38.838 1.00 56.00 185 ASP A C 1
ATOM 1474 O O . ASP A 1 185 ? -17.333 5.692 39.632 1.00 56.00 185 ASP A O 1
ATOM 1478 N N . LYS A 1 186 ? -16.780 5.269 37.535 1.00 58.53 186 LYS A N 1
ATOM 1479 C CA . LYS A 1 186 ? -17.931 5.939 36.917 1.00 58.53 186 LYS A CA 1
ATOM 1480 C C . LYS A 1 186 ? -19.145 5.031 36.748 1.00 58.53 186 LYS A C 1
ATOM 1482 O O . LYS A 1 186 ? -20.212 5.526 36.391 1.00 58.53 186 LYS A O 1
ATOM 1487 N N . PHE A 1 187 ? -18.989 3.729 36.982 1.00 56.75 187 PHE A N 1
ATOM 1488 C CA . PHE A 1 187 ? -20.060 2.735 36.846 1.00 56.75 187 PHE A CA 1
ATOM 1489 C C . PHE A 1 187 ? -20.674 2.299 38.182 1.00 56.75 187 PHE A C 1
ATOM 1491 O O . PHE A 1 187 ? -21.679 1.601 38.167 1.00 56.75 187 PHE A O 1
ATOM 1498 N N . MET A 1 188 ? -20.099 2.711 39.317 1.00 60.72 188 MET A N 1
ATOM 1499 C CA . MET A 1 188 ? -20.501 2.236 40.651 1.00 60.72 188 MET A CA 1
ATOM 1500 C C . MET A 1 188 ? -21.271 3.269 41.487 1.00 60.72 188 MET A C 1
ATOM 1502 O O . MET A 1 188 ? -21.526 3.019 42.660 1.00 60.72 188 MET A O 1
ATOM 1506 N N . ASN A 1 189 ? -21.676 4.405 40.906 1.00 58.53 189 ASN A N 1
ATOM 1507 C CA . ASN A 1 189 ? -22.548 5.355 41.601 1.00 58.53 189 ASN A CA 1
ATOM 1508 C C . ASN A 1 189 ? -24.017 5.162 41.167 1.00 58.53 189 ASN A C 1
ATOM 1510 O O . ASN A 1 189 ? -24.283 5.294 39.968 1.00 58.53 189 ASN A O 1
ATOM 1514 N N . PRO A 1 190 ? -24.931 4.824 42.104 1.00 62.12 190 PRO A N 1
ATOM 1515 C CA . PRO A 1 190 ? -26.357 4.608 41.842 1.00 62.12 190 PRO A CA 1
ATOM 1516 C C . PRO A 1 190 ? -27.121 5.890 41.487 1.00 62.12 190 PRO A C 1
ATOM 1518 O O . PRO A 1 190 ? -26.689 6.991 41.905 1.00 62.12 190 PRO A O 1
#

Foldseek 3Di:
DDDDDPPDDDDPQQFDLVQWDPSPDDDPDTDGDPPTDRHPPDPDPDDPVPVVVVVVVVVVVVVVVVVVVPPDPPPDDDDDDDDDDDDDDDDPPPPPPDPDDPPDDDDDDDDDDDDDDDPPDPVVVVVVVVVVVVVLVVVVVVVVVVVVPVVVVLPDDPVCVVVVLVVQQVVCVVSVHDRPCPDDDPNPDD

Secondary structure (DSSP, 8-state):
-----TT----GGGS-GGGBSSTTS--SS--B-TT----SS----SS-HHHHHHHHHHHHHHHHHTTGGG---------------------------------------------------THHHHHHHHHHHHHHHHHHHHHHHHHH-HHHHHTS-GGGHHHHHHHHHHHHHHTTPPPP---SSSSS--

Organism: NCBI:txid144406

Sequence (190 aa):
MKEVSSGMKVCSFHFCKNDYVLPNVKAIRKRLKTTAVPSLNLPHNENTTIKERNIRVLNRNLQNNKVEENLKPDESILQHEDALLDNEHEDLEIFFDGVSTMAANDDLEVTTDDGQHALACNCKRLKKNAEVQYQTIFFKQNLSHFLTNHEKLKTMPAHLIPVIENIFSTICATVNLGSPIIKDDKFMNP

Solvent-accessible surface area (backbone atoms only — not comparable to full-atom values): 13154 Å² total; per-residue (Å²): 132,85,83,88,54,94,84,69,82,80,68,76,80,24,44,57,67,80,36,31,59,62,66,88,57,95,57,99,70,84,43,70,40,95,82,53,63,80,72,38,90,61,86,76,88,68,100,61,59,68,64,58,48,52,51,54,52,50,54,53,51,53,58,58,56,67,63,68,74,75,65,73,80,76,94,76,90,85,92,83,85,88,79,88,80,92,72,91,76,80,86,78,83,80,79,82,81,75,86,79,77,84,77,80,82,83,89,75,90,78,90,75,94,72,97,69,90,82,81,83,67,77,61,72,68,56,54,61,58,54,55,56,52,52,54,53,53,54,48,53,53,52,50,50,55,57,68,68,45,49,73,65,61,72,74,52,62,76,86,49,51,65,58,52,51,48,54,52,42,52,51,22,59,76,70,71,42,74,76,74,80,80,78,70,85,76,84,78,70,134